Protein AF-A0A3B9SY72-F1 (afdb_monomer)

Structure (mmCIF, N/CA/C/O backbone):
data_AF-A0A3B9SY72-F1
#
_entry.id   AF-A0A3B9SY72-F1
#
loop_
_atom_site.group_PDB
_atom_site.id
_atom_site.type_symbol
_atom_site.label_atom_id
_atom_site.label_alt_id
_atom_site.label_comp_id
_atom_site.label_asym_id
_atom_site.label_entity_id
_atom_site.label_seq_id
_atom_site.pdbx_PDB_ins_code
_atom_site.Cartn_x
_atom_site.Cartn_y
_atom_site.Cartn_z
_atom_site.occupancy
_atom_site.B_iso_or_equiv
_atom_site.auth_seq_id
_atom_site.auth_comp_id
_atom_site.auth_asym_id
_atom_site.auth_atom_id
_atom_site.pdbx_PDB_model_num
ATOM 1 N N . MET A 1 1 ? -15.487 -6.574 6.620 1.00 85.62 1 MET A N 1
ATOM 2 C CA . MET A 1 1 ? -14.985 -6.106 5.314 1.00 85.62 1 MET A CA 1
ATOM 3 C C . MET A 1 1 ? -15.998 -6.435 4.239 1.00 85.62 1 MET A C 1
ATOM 5 O O . MET A 1 1 ? -16.621 -7.486 4.333 1.00 85.62 1 MET A O 1
ATOM 9 N N . THR A 1 2 ? -16.191 -5.564 3.250 1.00 89.56 2 THR A N 1
ATOM 10 C CA . THR A 1 2 ? -17.025 -5.900 2.085 1.00 89.56 2 THR A CA 1
ATOM 11 C C . THR A 1 2 ? -16.341 -6.923 1.173 1.00 89.56 2 THR A C 1
ATOM 13 O O . THR A 1 2 ? -15.119 -6.911 1.008 1.00 89.56 2 THR A O 1
ATOM 16 N N . ASP A 1 3 ? -17.128 -7.783 0.517 1.00 91.19 3 ASP A N 1
ATOM 17 C CA . ASP A 1 3 ? -16.617 -8.830 -0.388 1.00 91.19 3 ASP A CA 1
ATOM 18 C C . ASP A 1 3 ? -15.710 -8.269 -1.496 1.00 91.19 3 ASP A C 1
ATOM 20 O O . ASP A 1 3 ? -14.724 -8.891 -1.898 1.00 91.19 3 ASP A O 1
ATOM 24 N N . GLY A 1 4 ? -16.020 -7.059 -1.977 1.00 92.75 4 GLY A N 1
ATOM 25 C CA . GLY A 1 4 ? -15.219 -6.360 -2.980 1.00 92.75 4 GLY A CA 1
ATOM 26 C C . GLY A 1 4 ? -13.810 -6.027 -2.484 1.00 92.75 4 GLY A C 1
ATOM 27 O O . GLY A 1 4 ? -12.834 -6.313 -3.181 1.00 92.75 4 GLY A O 1
ATOM 28 N N . VAL A 1 5 ? -13.692 -5.480 -1.271 1.00 93.81 5 VAL A N 1
ATOM 29 C CA . VAL A 1 5 ? -12.398 -5.138 -0.660 1.00 93.81 5 VAL A CA 1
ATOM 30 C C . VAL A 1 5 ? -11.618 -6.400 -0.297 1.00 93.81 5 VAL A C 1
ATOM 32 O O . VAL A 1 5 ? -10.414 -6.454 -0.542 1.00 93.81 5 VAL A O 1
ATOM 35 N N . ALA A 1 6 ? -12.290 -7.453 0.178 1.00 94.50 6 ALA A N 1
ATOM 36 C CA . ALA A 1 6 ? -11.653 -8.738 0.474 1.00 94.50 6 ALA A CA 1
ATOM 37 C C . ALA A 1 6 ? -11.034 -9.374 -0.780 1.00 94.50 6 ALA A C 1
ATOM 39 O O . ALA A 1 6 ? -9.885 -9.828 -0.762 1.00 94.50 6 ALA A O 1
ATOM 40 N N . LYS A 1 7 ? -11.755 -9.339 -1.907 1.00 95.69 7 LYS A N 1
ATOM 41 C CA . LYS A 1 7 ? -11.244 -9.815 -3.197 1.00 95.69 7 LYS A CA 1
ATOM 42 C C . LYS A 1 7 ? -10.040 -9.000 -3.672 1.00 95.69 7 LYS A C 1
ATOM 44 O O . LYS A 1 7 ? -9.062 -9.582 -4.140 1.00 95.69 7 LYS A O 1
ATOM 49 N N . GLN A 1 8 ? -10.091 -7.674 -3.537 1.00 95.94 8 GLN A N 1
ATOM 50 C CA . GLN A 1 8 ? -8.961 -6.805 -3.873 1.00 95.94 8 GLN A CA 1
ATOM 51 C C . GLN A 1 8 ? -7.745 -7.092 -2.989 1.00 95.94 8 GLN A C 1
ATOM 53 O O . GLN A 1 8 ? -6.642 -7.221 -3.508 1.00 95.94 8 GLN A O 1
ATOM 58 N N . LEU A 1 9 ? -7.933 -7.269 -1.679 1.00 96.44 9 LEU A N 1
ATOM 59 C CA . LEU A 1 9 ? -6.850 -7.624 -0.765 1.00 96.44 9 LEU A CA 1
ATOM 60 C C . LEU A 1 9 ? -6.196 -8.957 -1.155 1.00 96.44 9 LEU A C 1
ATOM 62 O O . LEU A 1 9 ? -4.969 -9.038 -1.218 1.00 96.44 9 LEU A O 1
ATOM 66 N N . SER A 1 10 ? -6.997 -9.977 -1.482 1.00 95.69 10 SER A N 1
ATOM 67 C CA . SER A 1 10 ? -6.479 -11.255 -1.989 1.00 95.69 10 SER A CA 1
ATOM 68 C C . SER A 1 10 ? -5.651 -11.060 -3.259 1.00 95.69 10 SER A C 1
ATOM 70 O O . SER A 1 10 ? -4.541 -11.572 -3.353 1.00 95.69 10 SER A O 1
ATOM 72 N N . GLN A 1 11 ? -6.142 -10.257 -4.206 1.00 95.81 11 GLN A N 1
ATOM 73 C CA . GLN A 1 11 ? -5.414 -9.953 -5.437 1.00 95.81 11 GLN A CA 1
ATOM 74 C C . GLN A 1 11 ? -4.092 -9.216 -5.167 1.00 95.81 11 GLN A C 1
ATOM 76 O O . GLN A 1 11 ? -3.085 -9.496 -5.818 1.00 95.81 11 GLN A O 1
ATOM 81 N N . VAL A 1 12 ? -4.064 -8.279 -4.215 1.00 96.75 12 VAL A N 1
ATOM 82 C CA . VAL A 1 12 ? -2.829 -7.582 -3.831 1.00 96.75 12 VAL A CA 1
ATOM 83 C C . VAL A 1 12 ? -1.846 -8.557 -3.167 1.00 96.75 12 VAL A C 1
ATOM 85 O O . VAL A 1 12 ? -0.652 -8.487 -3.458 1.00 96.75 12 VAL A O 1
ATOM 88 N N . TYR A 1 13 ? -2.316 -9.509 -2.353 1.00 96.44 13 TYR A N 1
ATOM 89 C CA . TYR A 1 13 ? -1.458 -10.575 -1.824 1.00 96.44 13 TYR A CA 1
ATOM 90 C C . TYR A 1 13 ? -0.877 -11.466 -2.923 1.00 96.44 13 TYR A C 1
ATOM 92 O O . TYR A 1 13 ? 0.322 -11.739 -2.892 1.00 96.44 13 TYR A O 1
ATOM 100 N N . ASP A 1 14 ? -1.673 -11.853 -3.918 1.00 96.19 14 ASP A N 1
ATOM 101 C CA . ASP A 1 14 ? -1.178 -12.628 -5.060 1.00 96.19 14 ASP A CA 1
ATOM 102 C C . ASP A 1 14 ? -0.127 -11.839 -5.857 1.00 96.19 14 ASP A C 1
ATOM 104 O O . ASP A 1 14 ? 0.880 -12.389 -6.305 1.00 96.19 14 ASP A O 1
ATOM 108 N N . ASN A 1 15 ? -0.321 -10.525 -6.009 1.00 95.44 15 ASN A N 1
ATOM 109 C CA . ASN A 1 15 ? 0.663 -9.654 -6.649 1.00 95.44 15 ASN A CA 1
ATOM 110 C C . ASN A 1 15 ? 1.969 -9.568 -5.847 1.00 95.44 15 ASN A C 1
ATOM 112 O O . ASN A 1 15 ? 3.035 -9.486 -6.459 1.00 95.44 15 ASN A O 1
ATOM 116 N N . CYS A 1 16 ? 1.923 -9.617 -4.508 1.00 95.88 16 CYS A N 1
ATOM 117 C CA . CYS A 1 16 ? 3.137 -9.699 -3.689 1.00 95.88 16 CYS A CA 1
ATOM 118 C C . CYS A 1 16 ? 3.957 -10.939 -4.053 1.00 95.88 16 CYS A C 1
ATOM 120 O O . CYS A 1 16 ? 5.154 -10.802 -4.298 1.00 95.88 16 CYS A O 1
ATOM 122 N N . THR A 1 17 ? 3.315 -12.107 -4.150 1.00 95.25 17 THR A N 1
ATOM 123 C CA . THR A 1 17 ? 3.975 -13.368 -4.519 1.00 95.25 17 THR A CA 1
ATOM 124 C C . THR A 1 17 ? 4.559 -13.309 -5.930 1.00 95.25 17 THR A C 1
ATOM 126 O O . THR A 1 17 ? 5.731 -13.619 -6.116 1.00 95.25 17 THR A O 1
ATOM 129 N N . LYS A 1 18 ? 3.808 -12.794 -6.913 1.00 94.25 18 LYS A N 1
ATOM 130 C CA . LYS A 1 18 ? 4.321 -12.601 -8.286 1.00 94.25 18 LYS A CA 1
ATOM 131 C C . LYS A 1 18 ? 5.555 -11.695 -8.336 1.00 94.25 18 LYS A C 1
ATOM 133 O O . LYS A 1 18 ? 6.470 -11.930 -9.120 1.00 94.25 18 LYS A O 1
ATOM 138 N N . CYS A 1 19 ? 5.591 -10.652 -7.507 1.00 94.25 19 CYS A N 1
ATOM 139 C CA . CYS A 1 19 ? 6.759 -9.778 -7.406 1.00 94.25 19 CYS A CA 1
ATOM 140 C C . CYS A 1 19 ? 7.964 -10.510 -6.799 1.00 94.25 19 CYS A C 1
ATOM 142 O O . CYS A 1 19 ? 9.085 -10.340 -7.271 1.00 94.25 19 CYS A O 1
ATOM 144 N N . GLU A 1 20 ? 7.751 -11.343 -5.781 1.00 93.88 20 GLU A N 1
ATOM 145 C CA . GLU A 1 20 ? 8.816 -12.141 -5.160 1.00 93.88 20 GLU A CA 1
ATOM 146 C C . GLU A 1 20 ? 9.415 -13.161 -6.128 1.00 93.88 20 GLU A C 1
ATOM 148 O O . GLU A 1 20 ? 10.636 -13.282 -6.197 1.00 93.88 20 GLU A O 1
ATOM 153 N N . GLU A 1 21 ? 8.584 -13.823 -6.939 1.00 93.38 21 GLU A N 1
ATOM 154 C CA . GLU A 1 21 ? 9.022 -14.738 -8.007 1.00 93.38 21 GLU A CA 1
ATOM 155 C C . GLU A 1 21 ? 9.943 -14.051 -9.031 1.00 93.38 21 GLU A C 1
ATOM 157 O O . GLU A 1 21 ? 10.803 -14.688 -9.638 1.00 93.38 21 GLU A O 1
ATOM 162 N N . ARG A 1 22 ? 9.792 -12.732 -9.197 1.00 92.56 22 ARG A N 1
ATOM 163 C CA . ARG A 1 22 ? 10.617 -11.868 -10.058 1.00 92.56 22 ARG A CA 1
ATOM 164 C C . ARG A 1 22 ? 11.771 -11.191 -9.317 1.00 92.56 22 ARG A C 1
ATOM 166 O O . ARG A 1 22 ? 12.434 -10.322 -9.874 1.00 92.56 22 ARG A O 1
ATOM 173 N N . ASN A 1 23 ? 12.029 -11.585 -8.070 1.00 91.69 23 ASN A N 1
ATOM 174 C CA . ASN A 1 23 ? 13.050 -11.003 -7.200 1.00 91.69 23 ASN A CA 1
ATOM 175 C C . ASN A 1 23 ? 12.843 -9.497 -6.917 1.00 91.69 23 ASN A C 1
ATOM 177 O O . ASN A 1 23 ? 13.782 -8.748 -6.631 1.00 91.69 23 ASN A O 1
ATOM 181 N N . TYR A 1 24 ? 11.592 -9.033 -6.965 1.00 92.69 24 TYR A N 1
ATOM 182 C CA . TYR A 1 24 ? 11.196 -7.690 -6.558 1.00 92.69 24 TYR A CA 1
ATOM 183 C C . TYR A 1 24 ? 10.825 -7.665 -5.086 1.00 92.69 24 TYR A C 1
ATOM 185 O O . TYR A 1 24 ? 9.658 -7.695 -4.712 1.00 92.69 24 TYR A O 1
ATOM 193 N N . LEU A 1 25 ? 11.857 -7.602 -4.249 1.00 90.62 25 LEU A N 1
ATOM 194 C CA . LEU A 1 25 ? 11.735 -7.654 -2.796 1.00 90.62 25 LEU A CA 1
ATOM 195 C C . LEU A 1 25 ? 11.718 -6.256 -2.169 1.00 90.62 25 LEU A C 1
ATOM 197 O O . LEU A 1 25 ? 12.454 -5.354 -2.585 1.00 90.62 25 LEU A O 1
ATOM 201 N N . ILE A 1 26 ? 10.916 -6.096 -1.119 1.00 87.50 26 ILE A N 1
ATOM 202 C CA . ILE A 1 26 ? 11.002 -4.968 -0.189 1.00 87.50 26 ILE A CA 1
ATOM 203 C C . ILE A 1 26 ? 12.116 -5.297 0.803 1.00 87.50 26 ILE A C 1
ATOM 205 O O . ILE A 1 26 ? 12.079 -6.338 1.445 1.00 87.50 26 ILE A O 1
ATOM 209 N N . GLY A 1 27 ? 13.136 -4.437 0.870 1.00 63.50 27 GLY A N 1
ATOM 210 C CA . GLY A 1 27 ? 14.480 -4.712 1.402 1.00 63.50 27 GLY A CA 1
ATOM 211 C C . GLY A 1 27 ? 14.623 -5.019 2.900 1.00 63.50 27 GLY A C 1
ATOM 212 O O . GLY A 1 27 ? 15.476 -4.430 3.557 1.00 63.50 27 GLY A O 1
ATOM 213 N N . VAL A 1 28 ? 13.854 -5.960 3.442 1.00 64.94 28 VAL A N 1
ATOM 214 C CA . VAL A 1 28 ? 14.038 -6.519 4.783 1.00 64.94 28 VAL A CA 1
ATOM 215 C C . VAL A 1 28 ? 14.387 -7.997 4.637 1.00 64.94 28 VAL A C 1
ATOM 217 O O . VAL A 1 28 ? 13.562 -8.802 4.209 1.00 64.94 28 VAL A O 1
ATOM 220 N N . GLN A 1 29 ? 15.628 -8.361 4.978 1.00 60.72 29 GLN A N 1
ATOM 221 C CA . GLN A 1 29 ? 16.091 -9.749 4.914 1.00 60.72 29 GLN A CA 1
ATOM 222 C C . GLN A 1 29 ? 15.152 -10.674 5.705 1.00 60.72 29 GLN A C 1
ATOM 224 O O . GLN A 1 29 ? 14.865 -10.434 6.877 1.00 60.72 29 GLN A O 1
ATOM 229 N N . GLY A 1 30 ? 14.677 -11.736 5.050 1.00 67.50 30 GLY A N 1
ATOM 230 C CA . GLY A 1 30 ? 13.866 -12.784 5.675 1.00 67.50 30 GLY A CA 1
ATOM 231 C C . GLY A 1 30 ? 12.382 -12.456 5.882 1.00 67.50 30 GLY A C 1
ATOM 232 O O . GLY A 1 30 ? 11.699 -13.230 6.552 1.00 67.50 30 GLY A O 1
ATOM 233 N N . LYS A 1 31 ? 11.862 -11.347 5.337 1.00 82.81 31 LYS A N 1
ATOM 234 C CA . LYS A 1 31 ? 10.421 -11.041 5.339 1.00 82.81 31 LYS A CA 1
ATOM 235 C C . LYS A 1 31 ? 9.869 -11.000 3.922 1.00 82.81 31 LYS A C 1
ATOM 237 O O . LYS A 1 31 ? 10.508 -10.459 3.025 1.00 82.81 31 LYS A O 1
ATOM 242 N N . SER A 1 32 ? 8.677 -11.565 3.746 1.00 91.94 32 SER A N 1
ATOM 243 C CA . SER A 1 32 ? 7.965 -11.520 2.470 1.00 91.94 32 SER A CA 1
ATOM 244 C C . SER A 1 32 ? 7.396 -10.115 2.216 1.00 91.94 32 SER A C 1
ATOM 246 O O . SER A 1 32 ? 7.060 -9.378 3.150 1.00 91.94 32 SER A O 1
ATOM 248 N N . ASN A 1 33 ? 7.215 -9.748 0.951 1.00 94.88 33 ASN A N 1
ATOM 249 C CA . ASN A 1 33 ? 6.418 -8.604 0.515 1.00 94.88 33 ASN A CA 1
ATOM 250 C C . ASN A 1 33 ? 5.014 -8.651 1.127 1.00 94.88 33 ASN A C 1
ATOM 252 O O . ASN A 1 33 ? 4.449 -7.618 1.484 1.00 94.88 33 ASN A O 1
ATOM 256 N N . ARG A 1 34 ? 4.452 -9.855 1.293 1.00 94.50 34 ARG A N 1
ATOM 257 C CA . ARG A 1 34 ? 3.164 -10.062 1.961 1.00 94.50 34 ARG A CA 1
ATOM 258 C C . ARG A 1 34 ? 3.202 -9.661 3.437 1.00 94.50 34 ARG A C 1
ATOM 260 O O . ARG A 1 34 ? 2.265 -9.014 3.904 1.00 94.50 34 ARG A O 1
ATOM 267 N N . ASP A 1 35 ? 4.268 -9.989 4.162 1.00 93.12 35 ASP A N 1
ATOM 268 C CA . ASP A 1 35 ? 4.441 -9.566 5.558 1.00 93.12 35 ASP A CA 1
ATOM 269 C C . ASP A 1 35 ? 4.591 -8.048 5.665 1.00 93.12 35 ASP A C 1
ATOM 271 O O . ASP A 1 35 ? 3.974 -7.423 6.531 1.00 93.12 35 ASP A O 1
ATOM 275 N N . TYR A 1 36 ? 5.361 -7.440 4.757 1.00 94.19 36 TYR A N 1
ATOM 276 C CA . TYR A 1 36 ? 5.503 -5.986 4.711 1.00 94.19 36 TYR A CA 1
ATOM 277 C C . TYR A 1 36 ? 4.169 -5.294 4.399 1.00 94.19 36 TYR A C 1
ATOM 279 O O . TYR A 1 36 ? 3.833 -4.284 5.025 1.00 94.19 36 TYR A O 1
ATOM 287 N N . LEU A 1 37 ? 3.368 -5.861 3.491 1.00 95.62 37 LEU A N 1
ATOM 288 C CA . LEU A 1 37 ? 2.022 -5.379 3.194 1.00 95.62 37 LEU A CA 1
ATOM 289 C C . LEU A 1 37 ? 1.122 -5.452 4.427 1.00 95.62 37 LEU A C 1
ATOM 291 O O . LEU A 1 37 ? 0.494 -4.454 4.767 1.00 95.62 37 LEU A O 1
ATOM 295 N N . ARG A 1 38 ? 1.084 -6.593 5.133 1.00 94.62 38 ARG A N 1
ATOM 296 C CA . ARG A 1 38 ? 0.292 -6.742 6.370 1.00 94.62 38 ARG A CA 1
ATOM 297 C C . ARG A 1 38 ? 0.676 -5.692 7.408 1.00 94.62 38 ARG A C 1
ATOM 299 O O . ARG A 1 38 ? -0.199 -5.039 7.967 1.00 94.62 38 ARG A O 1
ATOM 306 N N . PHE A 1 39 ? 1.973 -5.476 7.607 1.00 92.88 39 PHE A N 1
ATOM 307 C CA . PHE A 1 39 ? 2.483 -4.444 8.509 1.00 92.88 39 PHE A CA 1
ATOM 308 C C . PHE A 1 39 ? 2.086 -3.025 8.072 1.00 92.88 39 PHE A C 1
ATOM 310 O O . PHE A 1 39 ? 1.691 -2.198 8.894 1.00 92.88 39 PHE A O 1
ATOM 317 N N . THR A 1 40 ? 2.156 -2.736 6.775 1.00 94.94 40 THR A N 1
ATOM 318 C CA . THR A 1 40 ? 1.801 -1.422 6.221 1.00 94.94 40 THR A CA 1
ATOM 319 C C . THR A 1 40 ? 0.301 -1.151 6.319 1.00 94.94 40 THR A C 1
ATOM 321 O O . THR A 1 40 ? -0.102 -0.042 6.668 1.00 94.94 40 THR A O 1
ATOM 324 N N . LEU A 1 41 ? -0.530 -2.169 6.091 1.00 96.88 41 LEU A N 1
ATOM 325 C CA . LEU A 1 41 ? -1.978 -2.079 6.268 1.00 96.88 41 LEU A CA 1
ATOM 326 C C . LEU A 1 41 ? -2.381 -1.976 7.740 1.00 96.88 41 LEU A C 1
ATOM 328 O O . LEU A 1 41 ? -3.315 -1.249 8.059 1.00 96.88 41 LEU A O 1
ATOM 332 N N . LEU A 1 42 ? -1.646 -2.616 8.652 1.00 95.12 42 LEU A N 1
ATOM 333 C CA . LEU A 1 42 ? -1.840 -2.417 10.088 1.00 95.12 42 LEU A CA 1
ATOM 334 C C . LEU A 1 42 ? -1.615 -0.946 10.465 1.00 95.12 42 LEU A C 1
ATOM 336 O O . LEU A 1 42 ? -2.460 -0.346 11.123 1.00 95.12 42 LEU A O 1
ATOM 340 N N . LYS A 1 43 ? -0.529 -0.325 9.979 1.00 94.56 43 LYS A N 1
ATOM 341 C CA . LYS A 1 43 ? -0.307 1.119 10.181 1.00 94.56 43 LYS A CA 1
ATOM 342 C C . LYS A 1 43 ? -1.423 1.970 9.593 1.00 94.56 43 LYS A C 1
ATOM 344 O O . LYS A 1 43 ? -1.794 2.972 10.190 1.00 94.56 43 LYS A O 1
ATOM 349 N N . PHE A 1 44 ? -1.914 1.594 8.418 1.00 95.62 44 PHE A N 1
ATOM 350 C CA . PHE A 1 44 ? -2.980 2.304 7.727 1.00 95.62 44 PHE A CA 1
ATOM 351 C C . PHE A 1 44 ? -4.275 2.316 8.529 1.00 95.62 44 PHE A C 1
ATOM 353 O O . PHE A 1 44 ? -4.776 3.394 8.821 1.00 95.62 44 PHE A O 1
ATOM 360 N N . TYR A 1 45 ? -4.775 1.152 8.944 1.00 94.00 45 TYR A N 1
ATOM 361 C CA . TYR A 1 45 ? -6.020 1.078 9.708 1.00 94.00 45 TYR A CA 1
ATOM 362 C C . TYR A 1 45 ? -5.904 1.773 11.067 1.00 94.00 45 TYR A C 1
ATOM 364 O O . TYR A 1 45 ? -6.792 2.533 11.432 1.00 94.00 45 TYR A O 1
ATOM 372 N N . VAL A 1 46 ? -4.773 1.613 11.762 1.00 92.31 46 VAL A N 1
ATOM 373 C CA . VAL A 1 46 ? -4.517 2.310 13.037 1.00 92.31 46 VAL A CA 1
ATOM 374 C C . VAL A 1 46 ? -4.411 3.828 12.850 1.00 92.31 46 VAL A C 1
ATOM 376 O O . VAL A 1 46 ? -4.828 4.598 13.712 1.00 92.31 46 VAL A O 1
ATOM 379 N N . TYR A 1 47 ? -3.871 4.291 11.719 1.00 91.75 47 TYR A N 1
ATOM 380 C CA . TYR A 1 47 ? -3.886 5.714 11.383 1.00 91.75 47 TYR A CA 1
ATOM 381 C C . TYR A 1 47 ? -5.312 6.212 11.134 1.00 91.75 47 TYR A C 1
ATOM 383 O O . TYR A 1 47 ? -5.672 7.281 11.615 1.00 91.75 47 TYR A O 1
ATOM 391 N N . LEU A 1 48 ? -6.137 5.452 10.410 1.00 90.94 48 LEU A N 1
ATOM 392 C CA . LEU A 1 48 ? -7.515 5.851 10.122 1.00 90.94 48 LEU A CA 1
ATOM 393 C C . LEU A 1 48 ? -8.397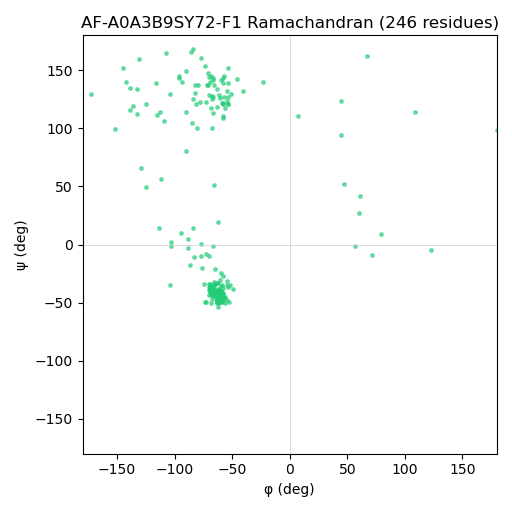 5.875 11.378 1.00 90.94 48 LEU A C 1
ATOM 395 O O . LEU A 1 48 ? -9.209 6.785 11.504 1.00 90.94 48 LEU A O 1
ATOM 399 N N . SER A 1 49 ? -8.189 4.962 12.332 1.00 87.94 49 SER A N 1
ATOM 400 C CA . SER A 1 49 ? -8.932 4.950 13.604 1.00 87.94 49 SER A CA 1
ATOM 401 C C . SER A 1 49 ? -8.563 6.115 14.536 1.00 87.94 49 SER A C 1
ATOM 403 O O . SER A 1 49 ? -9.202 6.337 15.563 1.00 87.94 49 SER A O 1
ATOM 405 N N . SER A 1 50 ? -7.509 6.878 14.219 1.00 76.62 50 SER A N 1
ATOM 406 C CA . SER A 1 50 ? -7.018 7.951 15.090 1.00 76.62 50 SER A CA 1
ATOM 407 C C . SER A 1 50 ? -7.910 9.202 15.132 1.00 76.62 50 SER A C 1
ATOM 409 O O . SER A 1 50 ? -7.687 10.037 16.010 1.00 76.62 50 SER A O 1
ATOM 411 N N . SER A 1 51 ? -8.949 9.320 14.284 1.00 64.31 51 SER A N 1
ATOM 412 C CA . SER A 1 51 ? -9.907 10.448 14.332 1.00 64.31 51 SER A CA 1
ATOM 413 C C . SER A 1 51 ? -10.537 10.640 15.707 1.00 64.31 51 SER A C 1
ATOM 415 O O . SER A 1 51 ? -10.758 11.767 16.142 1.00 64.31 51 SER A O 1
ATOM 417 N N . ASN A 1 52 ? -10.812 9.535 16.402 1.00 60.88 52 ASN A N 1
ATOM 418 C CA . ASN A 1 52 ? -11.565 9.541 17.654 1.00 60.88 52 ASN A CA 1
ATOM 419 C C . ASN A 1 52 ? -10.661 9.374 18.886 1.00 60.88 52 ASN A C 1
ATOM 421 O O . ASN A 1 52 ? -11.153 9.293 20.010 1.00 60.88 52 ASN A O 1
ATOM 425 N N . GLY A 1 53 ? -9.338 9.297 18.692 1.00 62.34 53 GLY A N 1
ATOM 426 C CA . GLY A 1 53 ? -8.354 9.083 19.756 1.00 62.34 53 GLY A CA 1
ATOM 427 C C . GLY A 1 53 ? -8.337 7.675 20.368 1.00 62.34 53 GLY A C 1
ATOM 428 O O . GLY A 1 53 ? -7.398 7.377 21.096 1.00 62.34 53 GLY A O 1
ATOM 429 N N . ASN A 1 54 ? -9.312 6.815 20.048 1.00 73.62 54 ASN A N 1
ATOM 430 C CA . ASN A 1 54 ? -9.421 5.420 20.482 1.00 73.62 54 ASN A CA 1
ATOM 431 C C . ASN A 1 54 ? -9.961 4.558 19.336 1.00 73.62 54 ASN A C 1
ATOM 433 O O . ASN A 1 54 ? -10.893 4.979 18.654 1.00 73.62 54 ASN A O 1
ATOM 437 N N . ILE A 1 55 ? -9.419 3.347 19.178 1.00 84.44 55 ILE A N 1
ATOM 438 C CA . ILE A 1 55 ? -9.927 2.358 18.221 1.00 84.44 55 ILE A CA 1
ATOM 439 C C . ILE A 1 55 ? -11.124 1.593 18.817 1.00 84.44 55 ILE A C 1
ATOM 441 O O . ILE A 1 55 ? -11.061 1.112 19.952 1.00 84.44 55 ILE A O 1
ATOM 445 N N . SER A 1 56 ? -12.228 1.494 18.076 1.00 87.94 56 SER A N 1
ATOM 446 C CA . SER A 1 56 ? -13.446 0.801 18.510 1.00 87.94 56 SER A CA 1
ATOM 447 C C . SER A 1 56 ? -13.308 -0.724 18.405 1.00 87.94 56 SER A C 1
ATOM 449 O O . SER A 1 56 ? -12.457 -1.251 17.685 1.00 87.94 56 SER A O 1
ATOM 451 N N . MET A 1 57 ? -14.148 -1.487 19.117 1.00 88.88 57 MET A N 1
ATOM 452 C CA . MET A 1 57 ? -14.100 -2.958 19.028 1.00 88.88 57 MET A CA 1
ATOM 453 C C . MET A 1 57 ? -14.429 -3.460 17.618 1.00 88.88 57 MET A C 1
ATOM 455 O O . MET A 1 57 ? -13.886 -4.476 17.185 1.00 88.88 57 MET A O 1
ATOM 459 N N . GLN A 1 58 ? -15.302 -2.754 16.901 1.00 90.31 58 GLN A N 1
ATOM 460 C CA . GLN A 1 58 ? -15.685 -3.058 15.529 1.00 90.31 58 GLN A CA 1
ATOM 461 C C . GLN A 1 58 ? -14.509 -2.837 14.570 1.00 90.31 58 GLN A C 1
ATOM 463 O O . GLN A 1 58 ? -14.244 -3.688 13.721 1.00 90.31 58 GLN A O 1
ATOM 468 N N . GLU A 1 59 ? -13.759 -1.747 14.747 1.00 91.25 59 GLU A N 1
ATOM 469 C CA . GLU A 1 59 ? -12.529 -1.472 13.999 1.00 91.25 59 GLU A CA 1
ATOM 470 C C . GLU A 1 59 ? -11.447 -2.529 14.272 1.00 91.25 59 GLU A C 1
ATOM 472 O O . GLU A 1 59 ? -10.822 -3.030 13.334 1.00 91.25 59 GLU A O 1
ATOM 477 N N . ILE A 1 60 ? -11.266 -2.936 15.536 1.00 92.25 60 ILE A N 1
ATOM 478 C CA . ILE A 1 60 ? -10.349 -4.027 15.910 1.00 92.25 60 ILE A CA 1
ATOM 479 C C . ILE A 1 60 ? -10.768 -5.338 15.234 1.00 92.25 60 ILE A C 1
ATOM 481 O O . ILE A 1 60 ? -9.924 -6.043 14.678 1.00 92.25 60 ILE A O 1
ATOM 485 N N . ALA A 1 61 ? -12.060 -5.677 15.273 1.00 92.25 61 ALA A N 1
ATOM 486 C CA . ALA A 1 61 ? -12.585 -6.893 14.659 1.00 92.25 61 ALA A CA 1
ATOM 487 C C . ALA A 1 61 ? -12.360 -6.895 13.143 1.00 92.25 61 ALA A C 1
ATOM 489 O O . ALA A 1 61 ? -11.866 -7.883 12.602 1.00 92.25 61 ALA A O 1
ATOM 490 N N . TYR A 1 62 ? -12.639 -5.772 12.474 1.00 93.00 62 TYR A N 1
ATOM 491 C CA . TYR A 1 62 ? -12.367 -5.612 11.050 1.00 93.00 62 TYR A CA 1
ATOM 492 C C . TYR A 1 62 ? -10.882 -5.779 10.735 1.00 93.00 62 TYR A C 1
ATOM 494 O O . TYR A 1 62 ? -10.530 -6.485 9.798 1.00 93.00 62 TYR A O 1
ATOM 502 N N . LEU A 1 63 ? -10.000 -5.133 11.497 1.00 93.25 63 LEU A N 1
ATOM 503 C CA . LEU A 1 63 ? -8.558 -5.176 11.271 1.00 93.25 63 LEU A CA 1
ATOM 504 C C . LEU A 1 63 ? -8.003 -6.594 11.444 1.00 93.25 63 LEU A C 1
ATOM 506 O O . LEU A 1 63 ? -7.196 -7.050 10.632 1.00 93.25 63 LEU A O 1
ATOM 510 N N . ASN A 1 64 ? -8.452 -7.293 12.484 1.00 93.69 64 ASN A N 1
ATOM 511 C CA . ASN A 1 64 ? -8.070 -8.673 12.759 1.00 93.69 64 ASN A CA 1
ATOM 512 C C . ASN A 1 64 ? -8.524 -9.620 11.643 1.00 93.69 64 ASN A C 1
ATOM 514 O O . ASN A 1 64 ? -7.714 -10.419 11.172 1.00 93.69 64 ASN A O 1
ATOM 518 N N . ASP A 1 65 ? -9.767 -9.478 11.179 1.00 92.50 65 ASP A N 1
ATOM 519 C CA . ASP A 1 65 ? -10.315 -10.224 10.042 1.00 92.50 65 ASP A CA 1
ATOM 520 C C . ASP A 1 65 ? -9.534 -9.930 8.750 1.00 92.50 65 ASP A C 1
ATOM 522 O O . ASP A 1 65 ? -9.010 -10.834 8.101 1.00 92.50 65 ASP A O 1
ATOM 526 N N . ALA A 1 66 ? -9.335 -8.645 8.446 1.00 92.19 66 ALA A N 1
ATOM 527 C CA . ALA A 1 66 ? -8.620 -8.172 7.268 1.00 92.19 66 ALA A CA 1
ATOM 528 C C . ALA A 1 66 ? -7.192 -8.711 7.175 1.00 92.19 66 ALA A C 1
ATOM 530 O O . ALA A 1 66 ? -6.727 -9.110 6.109 1.00 92.19 66 ALA A O 1
ATOM 531 N N . LEU A 1 67 ? -6.460 -8.662 8.286 1.00 93.56 67 LEU A N 1
ATOM 532 C CA . LEU A 1 67 ? -5.023 -8.915 8.302 1.00 93.56 67 LEU A CA 1
ATOM 533 C C . LEU A 1 67 ? -4.664 -10.300 8.837 1.00 93.56 67 LEU A C 1
ATOM 535 O O . LEU A 1 67 ? -3.475 -10.632 8.876 1.00 93.56 67 LEU A O 1
ATOM 539 N N . GLY A 1 68 ? -5.649 -11.101 9.251 1.00 90.81 68 GLY A N 1
ATOM 540 C CA . GLY A 1 68 ? -5.441 -12.398 9.894 1.00 90.81 68 GLY A CA 1
ATOM 541 C C . GLY A 1 68 ? -4.658 -12.277 11.203 1.00 90.81 68 GLY A C 1
ATOM 542 O O . GLY A 1 68 ? -3.717 -13.041 11.432 1.00 90.81 68 GLY A O 1
ATOM 543 N N . TYR A 1 69 ? -4.971 -11.261 12.006 1.00 90.62 69 TYR A N 1
ATOM 544 C CA . TYR A 1 69 ? -4.396 -11.048 13.333 1.00 90.62 69 TYR A CA 1
ATOM 545 C C . TYR A 1 69 ? -5.416 -11.364 14.431 1.00 90.62 69 TYR A C 1
ATOM 547 O O . TYR A 1 69 ? -6.613 -11.463 14.190 1.00 90.62 69 TYR A O 1
ATOM 555 N N . THR A 1 70 ? -4.927 -11.510 15.659 1.00 92.56 70 THR A N 1
ATOM 556 C CA . THR A 1 70 ? -5.745 -11.615 16.873 1.00 92.56 70 THR A CA 1
ATOM 557 C C . THR A 1 70 ? -5.221 -10.610 17.895 1.00 92.56 70 THR A C 1
ATOM 559 O O . THR A 1 70 ? -4.617 -10.989 18.900 1.00 92.56 70 THR A O 1
ATOM 562 N N . MET A 1 71 ? -5.349 -9.320 17.578 1.00 90.94 71 MET A N 1
ATOM 563 C CA . MET A 1 71 ? -4.869 -8.223 18.418 1.00 90.94 71 MET A CA 1
ATOM 564 C C . MET A 1 71 ? -5.960 -7.697 19.353 1.00 90.94 71 MET A C 1
ATOM 566 O O . MET A 1 71 ? -7.109 -7.534 18.943 1.00 90.94 71 MET A O 1
ATOM 570 N N . SER A 1 72 ? -5.581 -7.393 20.594 1.00 92.06 72 SER A N 1
ATOM 571 C CA . SER A 1 72 ? -6.378 -6.602 21.535 1.00 92.06 72 SER A CA 1
ATOM 572 C C . SER A 1 72 ? -6.147 -5.096 21.352 1.00 92.06 72 SER A C 1
ATOM 574 O O . SER A 1 72 ? -5.157 -4.686 20.738 1.00 92.06 72 SER A O 1
ATOM 576 N N . ALA A 1 73 ? -7.018 -4.271 21.944 1.00 89.88 73 ALA A N 1
ATOM 577 C CA . ALA A 1 73 ? -6.854 -2.813 21.981 1.00 89.88 73 ALA A CA 1
ATOM 578 C C . ALA A 1 73 ? -5.467 -2.412 22.521 1.00 89.88 73 ALA A C 1
ATOM 580 O O . ALA A 1 73 ? -4.711 -1.737 21.830 1.00 89.88 73 ALA A O 1
ATOM 581 N N . ASP A 1 74 ? -5.053 -2.969 23.666 1.00 89.88 74 ASP A N 1
ATOM 582 C CA . ASP A 1 74 ? -3.735 -2.691 24.253 1.00 89.88 74 ASP A CA 1
ATOM 583 C C . ASP A 1 74 ? -2.561 -3.039 23.321 1.00 89.88 74 ASP A C 1
ATOM 585 O O . ASP A 1 74 ? -1.504 -2.407 23.359 1.00 89.88 74 ASP A O 1
ATOM 589 N N . GLN A 1 75 ? -2.692 -4.098 22.513 1.00 91.94 75 GLN A N 1
ATOM 590 C CA . GLN A 1 75 ? -1.658 -4.472 21.546 1.00 91.94 75 GLN A CA 1
ATOM 591 C C . GLN A 1 75 ? -1.586 -3.467 20.396 1.00 91.94 75 GLN A C 1
ATOM 593 O O . GLN A 1 75 ? -0.485 -3.168 19.931 1.00 91.94 75 GLN A O 1
ATOM 598 N N . ILE A 1 76 ? -2.730 -2.936 19.967 1.00 90.75 76 ILE A N 1
ATOM 599 C CA . ILE A 1 76 ? -2.817 -1.893 18.943 1.00 90.75 76 ILE A CA 1
ATOM 600 C C . ILE A 1 76 ? -2.257 -0.569 19.471 1.00 90.75 76 ILE A C 1
ATOM 602 O O . ILE A 1 76 ? -1.461 0.064 18.777 1.00 90.75 76 ILE A O 1
ATOM 606 N N . ASP A 1 77 ? -2.542 -0.203 20.718 1.00 87.50 77 ASP A N 1
ATOM 607 C CA . ASP A 1 77 ? -1.987 1.005 21.338 1.00 87.50 77 ASP A CA 1
ATOM 608 C C . ASP A 1 77 ? -0.462 0.923 21.465 1.00 87.50 77 ASP A C 1
ATOM 610 O O . ASP A 1 77 ? 0.267 1.833 21.056 1.00 87.50 77 ASP A O 1
ATOM 614 N N . ARG A 1 78 ? 0.058 -0.218 21.939 1.00 89.62 78 ARG A N 1
ATOM 615 C CA . ARG A 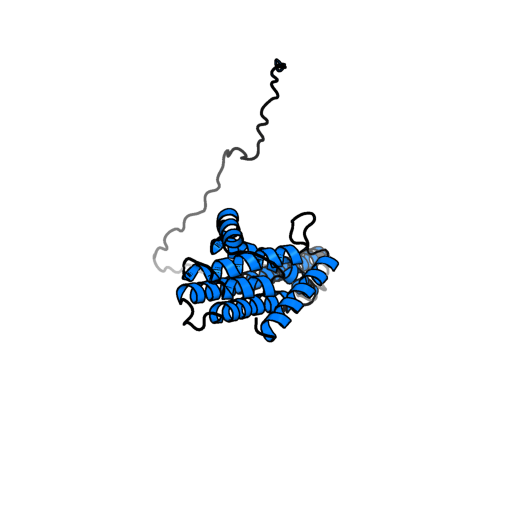1 78 ? 1.508 -0.477 21.966 1.00 89.62 78 ARG A CA 1
ATOM 616 C C . ARG A 1 78 ? 2.123 -0.429 20.570 1.00 89.62 78 ARG A C 1
ATOM 618 O O . ARG A 1 78 ? 3.228 0.096 20.399 1.00 89.62 78 ARG A O 1
ATOM 625 N N . PHE A 1 79 ? 1.430 -0.960 19.565 1.00 90.88 79 PHE A N 1
ATOM 626 C CA . PHE A 1 79 ? 1.868 -0.881 18.176 1.00 90.88 79 PHE A CA 1
ATOM 627 C C . PHE A 1 79 ? 1.924 0.568 17.678 1.00 90.88 79 PHE A C 1
ATOM 629 O O . PHE A 1 79 ? 2.923 0.955 17.072 1.00 90.88 79 PHE A O 1
ATOM 636 N N . ASN A 1 80 ? 0.908 1.381 17.968 1.00 87.31 80 ASN A N 1
ATOM 637 C CA . ASN A 1 80 ? 0.848 2.785 17.569 1.00 87.31 80 ASN A CA 1
ATOM 638 C C . ASN A 1 80 ? 2.021 3.590 18.157 1.00 87.31 80 ASN A C 1
ATOM 640 O O . ASN A 1 80 ? 2.755 4.264 17.427 1.00 87.31 80 ASN A O 1
ATOM 644 N N . VAL A 1 81 ? 2.267 3.433 19.464 1.00 85.56 81 VAL A N 1
ATOM 645 C CA . VAL A 1 81 ? 3.370 4.103 20.176 1.00 85.56 81 VAL A CA 1
ATOM 646 C C . VAL A 1 81 ? 4.733 3.670 19.631 1.00 85.56 81 VAL A C 1
ATOM 648 O O . VAL A 1 81 ? 5.585 4.512 19.339 1.00 85.56 81 VAL A O 1
ATOM 651 N N . SER A 1 82 ? 4.950 2.364 19.461 1.00 87.50 82 SER A N 1
ATOM 652 C CA . SER A 1 82 ? 6.231 1.831 18.975 1.00 87.50 82 SER A CA 1
ATOM 653 C C . SER A 1 82 ? 6.503 2.170 17.507 1.00 87.50 82 SER A C 1
ATOM 655 O O . SER A 1 82 ? 7.645 2.453 17.142 1.00 87.50 82 SER A O 1
ATOM 657 N N . SER A 1 83 ? 5.463 2.199 16.671 1.00 85.25 83 SER A N 1
ATOM 658 C CA . SER A 1 83 ? 5.577 2.445 15.230 1.00 85.25 83 SER A CA 1
ATOM 659 C C . SER A 1 83 ? 5.649 3.925 14.857 1.00 85.25 83 SER A C 1
ATOM 661 O O . SER A 1 83 ? 5.946 4.223 13.699 1.00 85.25 83 SER A O 1
ATOM 663 N N . LYS A 1 84 ? 5.390 4.839 15.808 1.00 86.75 84 LYS A N 1
ATOM 664 C CA . LYS A 1 84 ? 5.396 6.303 15.615 1.00 86.75 84 LYS A CA 1
ATOM 665 C C . LYS A 1 84 ? 4.612 6.714 14.367 1.00 86.75 84 LYS A C 1
ATOM 667 O O . LYS A 1 84 ? 5.136 7.391 13.477 1.00 86.75 84 LYS A O 1
ATOM 672 N N . ILE A 1 85 ? 3.371 6.242 14.278 1.00 89.25 85 ILE A N 1
ATOM 673 C CA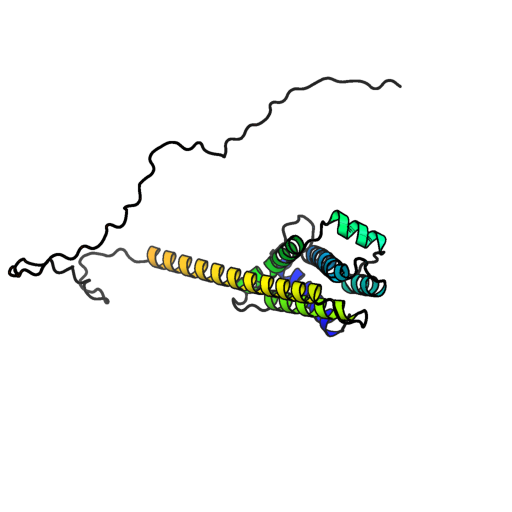 . ILE A 1 85 ? 2.562 6.385 13.070 1.00 89.25 85 ILE A CA 1
ATOM 674 C C . ILE A 1 85 ? 2.204 7.860 12.874 1.00 89.25 85 ILE A C 1
ATOM 676 O O . ILE A 1 85 ? 1.535 8.493 13.681 1.00 89.25 85 ILE A O 1
ATOM 680 N N . THR A 1 86 ? 2.675 8.410 11.764 1.00 89.50 86 THR A N 1
ATOM 681 C CA . THR A 1 86 ? 2.369 9.757 11.273 1.00 89.50 86 THR A CA 1
ATOM 682 C C . THR A 1 86 ? 1.970 9.684 9.807 1.00 89.50 86 THR A C 1
ATOM 684 O O . THR A 1 86 ? 2.392 8.762 9.098 1.00 89.50 86 THR A O 1
ATOM 687 N N . LYS A 1 87 ? 1.267 10.709 9.309 1.00 90.25 87 LYS A N 1
ATOM 688 C CA . LYS A 1 87 ? 0.916 10.833 7.884 1.00 90.25 87 LYS A CA 1
ATOM 689 C C . LYS A 1 87 ? 2.111 10.631 6.943 1.00 90.25 87 LYS A C 1
ATOM 691 O O . LYS A 1 87 ? 1.986 9.993 5.903 1.00 90.25 87 LYS A O 1
ATOM 696 N N . TYR A 1 88 ? 3.288 11.132 7.329 1.00 91.62 88 TYR A N 1
ATOM 697 C CA . TYR A 1 88 ? 4.511 11.012 6.537 1.00 91.62 88 TYR A CA 1
ATOM 698 C C . TYR A 1 88 ? 5.054 9.583 6.564 1.00 91.62 88 TYR A C 1
ATOM 700 O O . TYR A 1 88 ? 5.258 8.995 5.509 1.00 91.62 88 TYR A O 1
ATOM 708 N N . SER A 1 89 ? 5.184 8.988 7.753 1.00 91.38 89 SER A N 1
ATOM 709 C CA . SER A 1 89 ? 5.672 7.608 7.891 1.00 91.38 89 SER A CA 1
ATOM 710 C C . SER A 1 89 ? 4.758 6.572 7.221 1.00 91.38 89 SER A C 1
ATOM 712 O O . SER A 1 89 ? 5.238 5.562 6.702 1.00 91.38 89 SER A O 1
ATOM 714 N N . LEU A 1 90 ? 3.442 6.824 7.216 1.00 94.31 90 LEU A N 1
ATOM 715 C CA . LEU A 1 90 ? 2.454 5.990 6.543 1.00 94.31 90 LEU A CA 1
ATOM 716 C C . LEU A 1 90 ? 2.619 6.094 5.029 1.00 94.31 90 LEU A C 1
ATOM 718 O O . LEU A 1 90 ? 2.751 5.070 4.363 1.00 94.31 90 LEU A O 1
ATOM 722 N N . LYS A 1 91 ? 2.678 7.322 4.499 1.00 95.94 91 LYS A N 1
ATOM 723 C CA . LYS A 1 91 ? 2.936 7.580 3.079 1.00 95.94 91 LYS A CA 1
ATOM 724 C C . LYS A 1 91 ? 4.225 6.894 2.617 1.00 95.94 91 LYS A C 1
ATOM 726 O O . LYS A 1 91 ? 4.202 6.199 1.608 1.00 95.94 91 LYS A O 1
ATOM 731 N N . ASP A 1 92 ? 5.318 7.027 3.363 1.00 94.94 92 ASP A N 1
ATOM 732 C CA . ASP A 1 92 ? 6.605 6.423 2.996 1.00 94.94 92 ASP A CA 1
ATOM 733 C C . ASP A 1 92 ? 6.549 4.883 3.025 1.00 94.94 92 ASP A C 1
ATOM 735 O O . ASP A 1 92 ? 7.083 4.225 2.128 1.00 94.94 92 ASP A O 1
ATOM 739 N N . SER A 1 93 ? 5.840 4.294 3.999 1.00 95.00 93 SER A N 1
ATOM 740 C CA . SER A 1 93 ? 5.612 2.837 4.055 1.00 95.00 93 SER A CA 1
ATOM 741 C C . SER A 1 93 ? 4.771 2.355 2.861 1.00 95.00 93 SER A C 1
ATOM 743 O O . SER A 1 93 ? 5.099 1.349 2.236 1.00 95.00 93 SER A O 1
ATOM 745 N N . MET A 1 94 ? 3.725 3.101 2.488 1.00 96.75 94 MET A N 1
ATOM 746 C CA . MET A 1 94 ? 2.866 2.792 1.336 1.00 96.75 94 MET A CA 1
ATOM 747 C C . MET A 1 94 ? 3.607 2.911 0.002 1.00 96.75 94 MET A C 1
ATOM 749 O O . MET A 1 94 ? 3.471 2.040 -0.854 1.00 96.75 94 MET A O 1
ATOM 753 N N . ILE A 1 95 ? 4.430 3.950 -0.165 1.00 96.62 95 ILE A N 1
ATOM 754 C CA . ILE A 1 95 ? 5.302 4.104 -1.337 1.00 96.62 95 ILE A CA 1
ATOM 755 C C . ILE A 1 95 ? 6.268 2.922 -1.426 1.00 96.62 95 ILE A C 1
ATOM 757 O O . ILE A 1 95 ? 6.387 2.305 -2.481 1.00 96.62 95 ILE A O 1
ATOM 761 N N . THR A 1 96 ? 6.909 2.565 -0.310 1.00 95.44 96 THR A N 1
ATOM 762 C CA . THR A 1 96 ? 7.830 1.423 -0.247 1.00 95.44 96 THR A CA 1
ATOM 763 C C . THR A 1 96 ? 7.132 0.121 -0.640 1.00 95.44 96 THR A C 1
ATOM 765 O O . THR A 1 96 ? 7.684 -0.653 -1.420 1.00 95.44 96 THR A O 1
ATOM 768 N N . MET A 1 97 ? 5.897 -0.094 -0.173 1.00 95.94 97 MET A N 1
ATOM 769 C CA . MET A 1 97 ? 5.085 -1.253 -0.552 1.00 95.94 97 MET A CA 1
ATOM 770 C C . MET A 1 97 ? 4.700 -1.257 -2.036 1.00 95.94 97 MET A C 1
ATOM 772 O O . MET A 1 97 ? 4.597 -2.313 -2.647 1.00 95.94 97 MET A O 1
ATOM 776 N N . MET A 1 98 ? 4.511 -0.091 -2.647 1.00 96.31 98 MET A N 1
ATOM 777 C CA . MET A 1 98 ? 4.152 0.010 -4.061 1.00 96.31 98 MET A CA 1
ATOM 778 C C . MET A 1 98 ? 5.340 -0.255 -5.004 1.00 96.31 98 MET A C 1
ATOM 780 O O . MET A 1 98 ? 5.134 -0.593 -6.169 1.00 96.31 98 MET A O 1
ATOM 784 N N . MET A 1 99 ? 6.583 -0.130 -4.526 1.00 95.06 99 MET A N 1
ATOM 785 C CA . MET A 1 99 ? 7.789 -0.249 -5.358 1.00 95.06 99 MET A CA 1
ATOM 786 C C . MET A 1 99 ? 7.919 -1.580 -6.122 1.00 95.06 99 MET A C 1
ATOM 788 O O . MET A 1 99 ? 8.236 -1.526 -7.310 1.00 95.06 99 MET A O 1
ATOM 792 N N . PRO A 1 100 ? 7.688 -2.766 -5.525 1.00 94.81 100 PRO A N 1
ATOM 793 C CA . PRO A 1 100 ? 7.683 -4.021 -6.278 1.00 94.81 100 PRO A CA 1
ATOM 794 C C . PRO A 1 100 ? 6.652 -4.040 -7.407 1.00 94.81 100 PRO A C 1
ATOM 796 O O . PRO A 1 100 ? 6.975 -4.452 -8.518 1.00 94.81 100 PRO A O 1
ATOM 799 N N . PHE A 1 101 ? 5.444 -3.526 -7.152 1.00 95.50 101 PHE A N 1
ATOM 800 C CA . PHE A 1 101 ? 4.384 -3.454 -8.159 1.00 95.50 101 PHE A CA 1
ATOM 801 C C . PHE A 1 101 ? 4.764 -2.524 -9.309 1.00 95.50 101 PHE A C 1
ATOM 803 O O . PHE A 1 101 ? 4.534 -2.868 -10.461 1.00 95.50 101 PHE A O 1
ATOM 810 N N . LEU A 1 102 ? 5.405 -1.389 -9.012 1.00 94.50 102 LEU A N 1
ATOM 811 C CA . LEU A 1 102 ? 5.927 -0.486 -10.039 1.00 94.50 102 LEU A CA 1
ATOM 812 C C . LEU A 1 102 ? 6.995 -1.157 -10.901 1.00 94.50 102 LEU A C 1
ATOM 814 O O . LEU A 1 102 ? 6.940 -1.053 -12.119 1.00 94.50 102 LEU A O 1
ATOM 818 N N . LYS A 1 103 ? 7.952 -1.868 -10.296 1.00 92.62 103 LYS A N 1
ATOM 819 C CA . LYS A 1 103 ? 8.978 -2.601 -11.056 1.00 92.62 103 LYS A CA 1
ATOM 820 C C . LYS A 1 103 ? 8.350 -3.655 -11.968 1.00 92.62 103 LYS A C 1
ATOM 822 O O . LYS A 1 103 ? 8.731 -3.764 -13.129 1.00 92.62 103 LYS A O 1
ATOM 827 N N . MET A 1 104 ? 7.351 -4.375 -11.459 1.00 92.44 104 MET A N 1
ATOM 828 C CA . MET A 1 104 ? 6.623 -5.372 -12.236 1.00 92.44 104 MET A CA 1
ATOM 829 C C . MET A 1 104 ? 5.809 -4.749 -13.378 1.00 92.44 104 MET A C 1
ATOM 831 O O . MET A 1 104 ? 5.800 -5.273 -14.493 1.00 92.44 104 MET A O 1
ATOM 835 N N . ASP A 1 105 ? 5.159 -3.613 -13.126 1.00 92.88 105 ASP A N 1
ATOM 836 C CA . ASP A 1 105 ? 4.459 -2.850 -14.155 1.00 92.88 105 ASP A CA 1
ATOM 837 C C . ASP A 1 105 ? 5.436 -2.437 -15.264 1.00 92.88 105 ASP A C 1
ATOM 839 O O . ASP A 1 105 ? 5.196 -2.748 -16.422 1.00 92.88 105 ASP A O 1
ATOM 843 N N . LEU A 1 106 ? 6.595 -1.864 -14.937 1.00 90.44 106 LEU A N 1
ATOM 844 C CA . LEU A 1 106 ? 7.582 -1.444 -15.942 1.00 90.44 106 LEU A CA 1
ATOM 845 C C . LEU A 1 106 ? 8.114 -2.590 -16.822 1.00 90.44 106 LEU A C 1
ATOM 847 O O . LEU A 1 106 ? 8.434 -2.359 -17.987 1.00 90.44 106 LEU A O 1
ATOM 851 N N . GLU A 1 107 ? 8.184 -3.820 -16.304 1.00 85.81 107 GLU A N 1
ATOM 852 C CA . GLU A 1 107 ? 8.536 -5.004 -17.103 1.00 85.81 107 GLU A CA 1
ATOM 853 C C . GLU A 1 107 ? 7.414 -5.479 -18.033 1.00 85.81 107 GLU A C 1
ATOM 855 O O . GLU A 1 107 ? 7.691 -6.035 -19.095 1.00 85.81 107 GLU A O 1
ATOM 860 N N . THR A 1 108 ? 6.153 -5.341 -17.617 1.00 80.50 108 THR A N 1
ATOM 861 C CA . THR A 1 108 ? 5.011 -5.990 -18.287 1.00 80.50 108 THR A CA 1
ATOM 862 C C . THR A 1 108 ? 4.191 -5.036 -19.146 1.00 80.50 108 THR A C 1
ATOM 864 O O . THR A 1 108 ? 3.676 -5.440 -20.187 1.00 80.50 108 THR A O 1
ATOM 867 N N . SER A 1 109 ? 4.060 -3.778 -18.734 1.00 68.81 109 SER A N 1
ATOM 868 C CA . SER A 1 109 ? 3.432 -2.687 -19.477 1.00 68.81 109 SER A CA 1
ATOM 869 C C . SER A 1 109 ? 3.651 -1.352 -18.745 1.00 68.81 109 SER A C 1
ATOM 871 O O . SER A 1 109 ? 3.262 -1.246 -17.584 1.00 68.81 109 SER A O 1
ATOM 873 N N . PRO A 1 110 ? 4.138 -0.277 -19.397 1.00 60.91 110 PRO A N 1
ATOM 874 C CA . PRO A 1 110 ? 4.318 1.039 -18.759 1.00 60.91 110 PRO A CA 1
ATOM 875 C C . PRO A 1 110 ? 3.023 1.652 -18.200 1.00 60.91 110 PRO A C 1
ATOM 877 O O . PRO A 1 110 ? 3.049 2.446 -17.264 1.00 60.91 110 PRO A O 1
ATOM 880 N N . ILE A 1 111 ? 1.864 1.254 -18.738 1.00 65.06 111 ILE A N 1
ATOM 881 C CA . ILE A 1 111 ? 0.538 1.667 -18.241 1.00 65.06 111 ILE A CA 1
ATOM 882 C C . ILE A 1 111 ? 0.158 0.896 -16.960 1.00 65.06 111 ILE A C 1
ATOM 884 O O . ILE A 1 111 ? -0.805 1.268 -16.296 1.00 65.06 111 ILE A O 1
ATOM 888 N N . GLY A 1 112 ? 0.939 -0.131 -16.614 1.00 65.75 112 GLY A N 1
ATOM 889 C CA . GLY A 1 112 ? 0.718 -1.272 -15.728 1.00 65.75 112 GLY A CA 1
ATOM 890 C C . GLY A 1 112 ? -0.338 -1.174 -14.628 1.00 65.75 112 GLY A C 1
ATOM 891 O O . GLY A 1 112 ? -0.531 -0.158 -13.955 1.00 65.75 112 GLY A O 1
ATOM 892 N N . GLY A 1 113 ? -1.047 -2.291 -14.467 1.00 86.75 113 GLY A N 1
ATOM 893 C CA . GLY A 1 113 ? -2.223 -2.393 -13.616 1.00 86.75 113 GLY A CA 1
ATOM 894 C C . GLY A 1 113 ? -1.934 -2.717 -12.153 1.00 86.75 113 GLY A C 1
ATOM 895 O O . GLY A 1 113 ? -2.821 -2.498 -11.336 1.00 86.75 113 GLY A O 1
ATOM 896 N N . MET A 1 114 ? -0.751 -3.220 -11.777 1.00 93.75 114 MET A N 1
ATOM 897 C CA . MET A 1 114 ? -0.530 -3.700 -10.404 1.00 93.75 114 MET A CA 1
ATOM 898 C C . MET A 1 114 ? -0.411 -2.553 -9.403 1.00 93.75 114 MET A C 1
ATOM 900 O O . MET A 1 114 ? -1.100 -2.553 -8.382 1.00 93.75 114 MET A O 1
ATOM 904 N N . SER A 1 115 ? 0.423 -1.554 -9.696 1.00 95.06 115 SER A N 1
ATOM 905 C CA . SER A 1 115 ? 0.576 -0.373 -8.839 1.00 95.06 115 SER A CA 1
ATOM 906 C C . SER A 1 115 ? -0.706 0.459 -8.791 1.00 95.06 115 SER A C 1
ATOM 908 O O . SER A 1 115 ? -1.060 0.979 -7.736 1.00 95.06 115 SER A O 1
ATOM 910 N N . LEU A 1 116 ? -1.447 0.542 -9.903 1.00 94.88 116 LEU A N 1
ATOM 911 C CA . LEU A 1 116 ? -2.738 1.227 -9.942 1.00 94.88 116 LEU A CA 1
ATOM 912 C C . LEU A 1 116 ? -3.797 0.483 -9.115 1.00 94.88 116 LEU A C 1
ATOM 914 O O . LEU A 1 116 ? -4.452 1.108 -8.283 1.00 94.88 116 LEU A O 1
ATOM 918 N N . ALA A 1 117 ? -3.910 -0.839 -9.275 1.00 94.69 117 ALA A N 1
ATOM 919 C CA . ALA A 1 117 ? -4.825 -1.665 -8.490 1.00 94.69 117 ALA A CA 1
ATOM 920 C C . ALA A 1 117 ? -4.519 -1.585 -6.988 1.00 94.69 117 ALA A C 1
ATOM 922 O O . ALA A 1 117 ? -5.438 -1.555 -6.176 1.00 94.69 117 ALA A O 1
ATOM 923 N N . PHE A 1 118 ? -3.240 -1.489 -6.606 1.00 97.38 118 PHE A N 1
ATOM 924 C CA . PHE A 1 118 ? -2.856 -1.244 -5.217 1.00 97.38 118 PHE A CA 1
ATOM 925 C C . PHE A 1 118 ? -3.389 0.101 -4.702 1.00 97.38 118 PHE A C 1
ATOM 927 O O . PHE A 1 118 ? -3.989 0.149 -3.633 1.00 97.38 118 PHE A O 1
ATOM 934 N N . ILE A 1 119 ? -3.233 1.188 -5.465 1.00 97.56 119 ILE A N 1
ATOM 935 C CA . ILE A 1 119 ? -3.755 2.514 -5.090 1.00 97.56 119 ILE A CA 1
ATOM 936 C C . ILE A 1 119 ? -5.283 2.491 -4.946 1.00 97.56 119 ILE A C 1
ATOM 938 O O . ILE A 1 119 ? -5.829 3.067 -4.004 1.00 97.56 119 ILE A O 1
ATOM 942 N N . GLU A 1 120 ? -5.976 1.841 -5.881 1.00 96.38 120 GLU A N 1
ATOM 943 C CA . GLU A 1 120 ? -7.433 1.693 -5.849 1.00 96.38 120 GLU A CA 1
ATOM 944 C C . GLU A 1 120 ? -7.888 0.889 -4.634 1.00 96.38 120 GLU A C 1
ATOM 946 O O . GLU A 1 120 ? -8.822 1.304 -3.946 1.00 96.38 120 GLU A O 1
ATOM 951 N N . PHE A 1 121 ? -7.180 -0.198 -4.325 1.00 97.75 121 PHE A N 1
ATOM 952 C CA . PHE A 1 121 ? -7.400 -0.982 -3.119 1.00 97.75 121 PHE A CA 1
ATOM 953 C C . PHE A 1 121 ? -7.223 -0.139 -1.853 1.00 97.75 121 PHE A C 1
ATOM 955 O O . PHE A 1 121 ? -8.108 -0.157 -1.006 1.00 97.75 121 PHE A O 1
ATOM 962 N N . ILE A 1 122 ? -6.146 0.647 -1.723 1.00 98.00 122 ILE A N 1
ATOM 963 C CA . ILE A 1 122 ? -5.938 1.511 -0.545 1.00 98.00 122 ILE A CA 1
ATOM 964 C C . ILE A 1 122 ? -7.097 2.495 -0.366 1.00 98.00 122 ILE A C 1
ATOM 966 O O . ILE A 1 122 ? -7.578 2.688 0.751 1.00 98.00 122 ILE A O 1
ATOM 970 N N . ASN A 1 123 ? -7.580 3.092 -1.458 1.00 97.38 123 ASN A N 1
ATOM 971 C CA . ASN A 1 123 ? -8.724 3.994 -1.400 1.00 97.38 123 ASN A CA 1
ATOM 972 C C . ASN A 1 123 ? -9.993 3.270 -0.923 1.00 97.38 123 ASN A C 1
ATOM 974 O O . ASN A 1 123 ? -10.653 3.737 0.001 1.00 97.38 123 ASN A O 1
ATOM 978 N N . GLN A 1 124 ? -10.318 2.120 -1.521 1.00 96.50 124 GLN A N 1
ATOM 979 C CA . GLN A 1 124 ? -11.531 1.379 -1.169 1.00 96.50 124 GLN A CA 1
ATOM 980 C C . GLN A 1 124 ? -11.466 0.788 0.236 1.00 96.50 124 GLN A C 1
ATOM 982 O O . GLN A 1 124 ? -12.424 0.918 0.987 1.00 96.50 124 GLN A O 1
ATOM 987 N N . ALA A 1 125 ? -10.330 0.215 0.629 1.00 96.06 125 ALA A N 1
ATOM 988 C CA . ALA A 1 125 ? -10.119 -0.304 1.973 1.00 96.06 125 ALA A CA 1
ATOM 989 C C . ALA A 1 125 ? -10.234 0.794 3.037 1.00 96.06 125 ALA A C 1
ATOM 991 O O . ALA A 1 125 ? -10.795 0.554 4.102 1.00 96.06 125 ALA A O 1
ATOM 992 N N . GLY A 1 126 ? -9.738 2.004 2.750 1.00 94.44 126 GLY A N 1
ATOM 993 C CA . GLY A 1 126 ? -9.887 3.144 3.650 1.00 94.44 126 GLY A CA 1
ATOM 994 C C . GLY A 1 126 ? -11.337 3.596 3.795 1.00 94.44 126 GLY A C 1
ATOM 995 O O . GLY A 1 126 ? -11.796 3.832 4.910 1.00 94.44 126 GLY A O 1
ATOM 996 N N . LEU A 1 127 ? -12.071 3.685 2.682 1.00 93.38 127 LEU A N 1
ATOM 997 C CA . LEU A 1 127 ? -13.495 4.028 2.691 1.00 93.38 127 LEU A CA 1
ATOM 998 C C . LEU A 1 127 ? -14.337 2.962 3.408 1.00 93.38 127 LEU A C 1
ATOM 1000 O O . LEU A 1 127 ? -15.196 3.318 4.207 1.00 93.38 127 LEU A O 1
ATOM 1004 N N . ASP A 1 128 ? -14.075 1.677 3.158 1.00 93.19 128 ASP A N 1
ATOM 1005 C CA . ASP A 1 128 ? -14.755 0.552 3.816 1.00 93.19 128 ASP A CA 1
ATOM 1006 C C . ASP A 1 128 ? -14.530 0.591 5.329 1.00 93.19 128 ASP A C 1
ATOM 1008 O O . ASP A 1 128 ? -15.483 0.500 6.097 1.00 93.19 128 ASP A O 1
ATOM 1012 N N . PHE A 1 129 ? -13.282 0.826 5.750 1.00 92.25 129 PHE A N 1
ATOM 1013 C CA . PHE A 1 129 ? -12.917 0.923 7.160 1.00 92.25 129 PHE A CA 1
ATOM 1014 C C . PHE A 1 129 ? -13.607 2.094 7.868 1.00 92.25 129 PHE A C 1
ATOM 1016 O O . PHE A 1 129 ? -14.212 1.918 8.920 1.00 92.25 129 PHE A O 1
ATOM 1023 N N . MET A 1 130 ? -13.591 3.287 7.271 1.00 89.94 130 MET A N 1
ATOM 1024 C CA . MET A 1 130 ? -14.232 4.467 7.864 1.00 89.94 130 MET A CA 1
ATOM 1025 C C . MET A 1 130 ? -15.760 4.350 7.989 1.00 89.94 130 MET A C 1
ATOM 1027 O O . MET A 1 130 ? -16.364 5.071 8.780 1.00 89.94 130 MET A O 1
ATOM 1031 N N . ASN A 1 131 ? -16.396 3.465 7.217 1.00 88.38 131 ASN A N 1
ATOM 1032 C CA .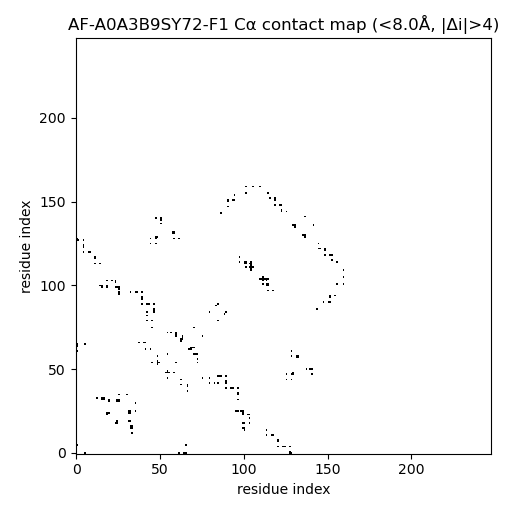 ASN A 1 131 ? -17.846 3.267 7.238 1.00 88.38 131 ASN A CA 1
ATOM 1033 C C . ASN A 1 131 ? -18.315 2.236 8.284 1.00 88.38 131 ASN A C 1
ATOM 1035 O O . ASN A 1 131 ? -19.523 2.045 8.431 1.00 88.38 131 ASN A O 1
ATOM 1039 N N . ILE A 1 132 ? -17.402 1.583 9.016 1.00 86.56 132 ILE A N 1
ATOM 1040 C CA . ILE A 1 132 ? -17.736 0.529 9.992 1.00 86.56 132 ILE A CA 1
ATOM 1041 C C . ILE A 1 132 ? -18.646 1.053 11.110 1.00 86.56 132 ILE A C 1
ATOM 1043 O O . ILE A 1 132 ? -19.649 0.421 11.439 1.00 86.56 132 ILE A O 1
ATOM 1047 N N . ASP A 1 133 ? -18.335 2.221 11.676 1.00 72.12 133 ASP A N 1
ATOM 1048 C CA . ASP A 1 133 ? -19.009 2.717 12.884 1.00 72.12 133 ASP A CA 1
ATOM 1049 C C . ASP A 1 133 ? -20.341 3.441 12.616 1.00 72.12 133 ASP A C 1
ATOM 1051 O O . ASP A 1 133 ? -20.889 4.088 13.506 1.00 72.12 133 ASP A O 1
ATOM 1055 N N . SER A 1 134 ? -20.917 3.320 11.408 1.00 61.66 134 SER A N 1
ATOM 1056 C CA . SER A 1 134 ? -22.231 3.886 11.013 1.00 61.66 134 SER A CA 1
ATOM 1057 C C . SER A 1 134 ? -22.382 5.414 11.176 1.00 61.66 134 SER A C 1
ATOM 1059 O O . SER A 1 134 ? -23.426 5.983 10.848 1.00 61.66 134 SER A O 1
ATOM 1061 N N . GLY A 1 135 ? -21.352 6.091 11.682 1.00 65.25 135 GLY A N 1
ATOM 1062 C CA . GLY A 1 135 ? -21.247 7.535 11.809 1.00 65.25 135 GLY A CA 1
ATOM 1063 C C . GLY A 1 135 ? -20.757 8.183 10.520 1.00 65.25 135 GLY A C 1
ATOM 1064 O O . GLY A 1 135 ? -20.286 7.523 9.596 1.00 65.25 135 GLY A O 1
ATOM 1065 N N . ARG A 1 136 ? -20.857 9.515 10.449 1.00 68.94 136 ARG A N 1
ATOM 1066 C CA . ARG A 1 136 ? -20.193 10.263 9.376 1.00 68.94 136 ARG A CA 1
ATOM 1067 C C . ARG A 1 136 ? -18.681 10.151 9.586 1.00 68.94 136 ARG A C 1
ATOM 1069 O O . ARG A 1 136 ? -18.233 10.525 10.670 1.00 68.94 136 ARG A O 1
ATOM 1076 N N . PRO A 1 137 ? -17.913 9.695 8.585 1.00 75.06 137 PRO A N 1
ATOM 1077 C CA . PRO A 1 137 ? -16.465 9.664 8.702 1.00 75.06 137 PRO A CA 1
ATOM 1078 C C . PRO A 1 137 ? -15.902 11.052 9.002 1.00 75.06 137 PRO A C 1
ATOM 1080 O O . PRO A 1 137 ? -16.420 12.058 8.503 1.00 75.06 137 PRO A O 1
ATOM 1083 N N . ASP A 1 138 ? -14.836 11.100 9.800 1.00 82.94 138 ASP A N 1
ATOM 1084 C CA . ASP A 1 138 ? -14.145 12.345 10.120 1.00 82.94 138 ASP A CA 1
ATOM 1085 C C . ASP A 1 138 ? -13.645 13.020 8.823 1.00 82.94 138 ASP A C 1
ATOM 1087 O O . ASP A 1 138 ? -12.847 12.422 8.085 1.00 82.94 138 ASP A O 1
ATOM 1091 N N . PRO A 1 139 ? -14.066 14.269 8.529 1.00 86.62 139 PRO A N 1
ATOM 1092 C CA . PRO A 1 139 ? -13.594 15.016 7.367 1.00 86.62 139 PRO A CA 1
ATOM 1093 C C . PRO A 1 139 ? -12.068 15.142 7.290 1.00 86.62 139 PRO A C 1
ATOM 1095 O O . PRO A 1 139 ? -11.516 15.197 6.188 1.00 86.62 139 PRO A O 1
ATOM 1098 N N . PHE A 1 140 ? -11.368 15.190 8.428 1.00 88.25 140 PHE A N 1
ATOM 1099 C CA . PHE A 1 140 ? -9.909 15.263 8.462 1.00 88.25 140 PHE A CA 1
ATOM 1100 C C . PHE A 1 140 ? -9.266 13.953 8.009 1.00 88.25 140 PHE A C 1
ATOM 1102 O O . PHE A 1 140 ? -8.349 13.994 7.188 1.00 88.25 140 PHE A O 1
ATOM 1109 N N . ILE A 1 141 ? -9.776 12.805 8.461 1.00 89.31 141 ILE A N 1
ATOM 1110 C CA . ILE A 1 141 ? -9.281 11.495 8.020 1.00 89.31 141 ILE A CA 1
ATOM 1111 C C . ILE A 1 141 ? -9.655 11.223 6.562 1.00 89.31 141 ILE A C 1
ATOM 1113 O O . ILE A 1 141 ? -8.808 10.758 5.802 1.00 89.31 141 ILE A O 1
ATOM 1117 N N . MET A 1 142 ? -10.858 11.602 6.117 1.00 90.81 142 MET A N 1
ATOM 1118 C CA . MET A 1 142 ? -11.223 11.535 4.695 1.00 90.81 142 MET A CA 1
ATOM 1119 C C . MET A 1 142 ? -10.276 12.363 3.819 1.00 90.81 142 MET A C 1
ATOM 1121 O O . MET A 1 142 ? -9.816 11.896 2.774 1.00 90.81 142 MET A O 1
ATOM 1125 N N . ARG A 1 143 ? -9.959 13.594 4.243 1.00 92.69 143 ARG A N 1
ATOM 1126 C CA . ARG A 1 143 ? -8.991 14.455 3.551 1.00 92.69 143 ARG A CA 1
ATOM 1127 C C . ARG A 1 143 ? -7.612 13.805 3.513 1.00 92.69 143 ARG A C 1
ATOM 1129 O O . ARG A 1 143 ? -6.956 13.837 2.474 1.00 92.69 143 ARG A O 1
ATOM 1136 N N . ASP A 1 144 ? -7.170 13.232 4.625 1.00 92.56 144 ASP A N 1
ATOM 1137 C CA . ASP A 1 144 ? -5.860 12.599 4.725 1.00 92.56 144 ASP A CA 1
ATOM 1138 C C . ASP A 1 144 ? -5.774 11.320 3.873 1.00 92.56 144 ASP A C 1
ATOM 1140 O O . ASP A 1 144 ? -4.753 11.109 3.215 1.00 92.56 144 ASP A O 1
ATOM 1144 N N . LEU A 1 145 ? -6.849 10.526 3.779 1.00 95.44 145 LEU A N 1
ATOM 1145 C CA . LEU A 1 145 ? -6.955 9.414 2.828 1.00 95.44 145 LEU A CA 1
ATOM 1146 C C . LEU A 1 145 ? -6.844 9.918 1.385 1.00 95.44 145 LEU A C 1
ATOM 1148 O O . LEU A 1 145 ? -6.040 9.397 0.612 1.00 95.44 145 LEU A O 1
ATOM 1152 N N . GLY A 1 146 ? -7.599 10.961 1.028 1.00 96.62 146 GLY A N 1
ATOM 1153 C CA . GLY A 1 146 ? -7.525 11.571 -0.300 1.00 96.62 146 GLY A CA 1
ATOM 1154 C C . GLY A 1 146 ? -6.117 12.076 -0.634 1.00 96.62 146 GLY A C 1
ATOM 1155 O O . GLY A 1 146 ? -5.612 11.838 -1.732 1.00 96.62 146 GLY A O 1
ATOM 1156 N N . ALA A 1 147 ? -5.445 12.707 0.332 1.00 96.44 147 ALA A N 1
ATOM 1157 C CA . ALA A 1 147 ? -4.068 13.169 0.191 1.00 96.44 147 ALA A CA 1
ATOM 1158 C C . ALA A 1 147 ? -3.073 12.007 0.035 1.00 96.44 147 ALA A C 1
ATOM 1160 O O . ALA A 1 147 ? -2.160 12.100 -0.786 1.00 96.44 147 ALA A O 1
ATOM 1161 N N . LEU A 1 148 ? -3.252 10.907 0.774 1.00 97.50 148 LEU A N 1
ATOM 1162 C CA . LEU A 1 148 ? -2.440 9.697 0.635 1.00 97.50 148 LEU A CA 1
ATOM 1163 C C . LEU A 1 148 ? -2.607 9.080 -0.758 1.00 97.50 148 LEU A C 1
ATOM 1165 O O . LEU A 1 148 ? -1.615 8.830 -1.438 1.00 97.50 148 LEU A O 1
ATOM 1169 N N . VAL A 1 149 ? -3.848 8.882 -1.210 1.00 98.25 149 VAL A N 1
ATOM 1170 C CA . VAL A 1 149 ? -4.154 8.318 -2.534 1.00 98.25 149 VAL A CA 1
ATOM 1171 C C . VAL A 1 149 ? -3.565 9.189 -3.643 1.00 98.25 149 VAL A C 1
ATOM 1173 O O . VAL A 1 149 ? -2.931 8.669 -4.563 1.00 98.25 149 VAL A O 1
ATOM 1176 N N . LEU A 1 150 ? -3.710 10.513 -3.544 1.00 98.12 150 LEU A N 1
ATOM 1177 C CA . LEU A 1 150 ? -3.107 11.450 -4.491 1.00 98.12 150 LEU A CA 1
ATOM 1178 C C . LEU A 1 150 ? -1.575 11.367 -4.477 1.00 98.12 150 LEU A C 1
ATOM 1180 O O . LEU A 1 150 ? -0.959 11.327 -5.540 1.00 98.12 150 LEU A O 1
ATOM 1184 N N . ALA A 1 151 ? -0.956 11.289 -3.297 1.00 97.88 151 ALA A N 1
ATOM 1185 C CA . ALA A 1 151 ? 0.493 11.156 -3.175 1.00 97.88 151 ALA A CA 1
ATOM 1186 C C . ALA A 1 151 ? 1.013 9.868 -3.833 1.00 97.88 151 ALA A C 1
ATOM 1188 O O . ALA A 1 151 ? 2.024 9.911 -4.532 1.00 97.88 151 ALA A O 1
ATOM 1189 N N . LEU A 1 152 ? 0.310 8.742 -3.671 1.00 98.00 152 LEU A N 1
ATOM 1190 C CA . LEU A 1 152 ? 0.674 7.484 -4.328 1.00 98.00 152 LEU A CA 1
ATOM 1191 C C . LEU A 1 152 ? 0.532 7.576 -5.853 1.00 98.00 152 LEU A C 1
ATOM 1193 O O . LEU A 1 152 ? 1.418 7.124 -6.577 1.00 98.00 152 LEU A O 1
ATOM 1197 N N . ARG A 1 153 ? -0.537 8.210 -6.354 1.00 96.81 153 ARG A N 1
ATOM 1198 C CA . ARG A 1 153 ? -0.722 8.447 -7.798 1.00 96.81 153 ARG A CA 1
ATOM 1199 C C . ARG A 1 153 ? 0.387 9.316 -8.381 1.00 96.81 153 ARG A C 1
ATOM 1201 O O . ARG A 1 153 ? 0.948 8.953 -9.412 1.00 96.81 153 ARG A O 1
ATOM 1208 N N . ASN A 1 154 ? 0.719 10.422 -7.718 1.00 97.25 154 ASN A N 1
ATOM 1209 C CA . ASN A 1 154 ? 1.782 11.323 -8.161 1.00 97.25 154 ASN A CA 1
ATOM 1210 C C . ASN A 1 154 ? 3.131 10.604 -8.177 1.00 97.25 154 ASN A C 1
ATOM 1212 O O . ASN A 1 154 ? 3.809 10.618 -9.199 1.00 97.25 154 ASN A O 1
ATOM 1216 N N . PHE A 1 155 ? 3.463 9.881 -7.103 1.00 96.75 155 PHE A N 1
ATOM 1217 C CA . PHE A 1 155 ? 4.695 9.100 -7.043 1.00 96.75 155 PHE A CA 1
ATOM 1218 C C . PHE A 1 155 ? 4.770 8.062 -8.170 1.00 96.75 155 PHE A C 1
ATOM 1220 O O . PHE A 1 155 ? 5.792 7.956 -8.842 1.00 96.75 155 PHE A O 1
ATOM 1227 N N . ARG A 1 156 ? 3.681 7.322 -8.425 1.00 94.88 156 ARG A N 1
ATOM 1228 C CA . ARG A 1 156 ? 3.598 6.374 -9.546 1.00 94.88 156 ARG A CA 1
ATOM 1229 C C . ARG A 1 156 ? 3.882 7.058 -10.885 1.00 94.88 156 ARG A C 1
ATOM 1231 O O . ARG A 1 156 ? 4.691 6.556 -11.660 1.00 94.88 156 ARG A O 1
ATOM 1238 N N . MET A 1 157 ? 3.216 8.179 -11.160 1.00 94.25 157 MET A N 1
ATOM 1239 C CA . MET A 1 157 ? 3.379 8.916 -12.417 1.00 94.25 157 MET A CA 1
ATOM 1240 C C . MET A 1 157 ? 4.807 9.431 -12.594 1.00 94.25 157 MET A C 1
ATOM 1242 O O . MET A 1 157 ? 5.394 9.256 -13.660 1.00 94.25 157 MET A O 1
ATOM 1246 N N . GLU A 1 158 ? 5.380 10.025 -11.549 1.00 94.75 158 GLU A N 1
ATOM 1247 C CA . GLU A 1 158 ? 6.763 10.503 -11.547 1.00 94.75 158 GLU A CA 1
ATOM 1248 C C . GLU A 1 158 ? 7.748 9.354 -11.783 1.00 94.75 158 GLU A C 1
ATOM 1250 O O . GLU A 1 158 ? 8.650 9.474 -12.610 1.00 94.75 158 GLU A O 1
ATOM 1255 N N . TYR A 1 159 ? 7.552 8.216 -11.111 1.00 93.75 159 TYR A N 1
ATOM 1256 C CA . TYR A 1 159 ? 8.421 7.050 -11.244 1.00 93.75 159 TYR A CA 1
ATOM 1257 C C . TYR A 1 159 ? 8.412 6.479 -12.668 1.00 93.75 159 TYR A C 1
ATOM 1259 O O . TYR A 1 159 ? 9.477 6.266 -13.247 1.00 93.75 159 TYR A O 1
ATOM 1267 N N . ILE A 1 160 ? 7.223 6.292 -13.255 1.00 92.12 160 ILE A N 1
ATOM 1268 C CA . ILE A 1 160 ? 7.070 5.795 -14.631 1.00 92.12 160 ILE A CA 1
ATOM 1269 C C . ILE A 1 160 ? 7.690 6.779 -15.629 1.00 92.12 160 ILE A C 1
ATOM 1271 O O . ILE A 1 160 ? 8.5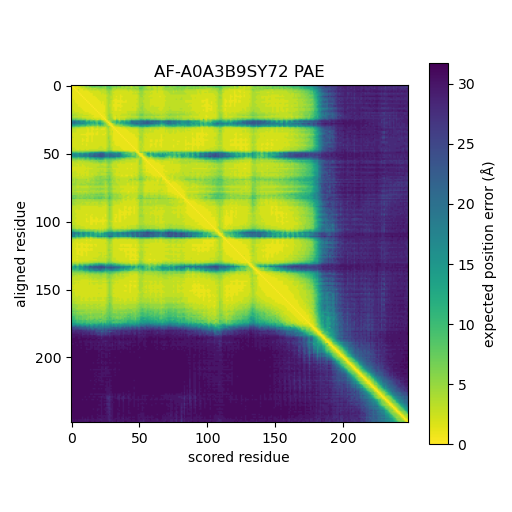17 6.379 -16.444 1.00 92.12 160 ILE A O 1
ATOM 1275 N N . THR A 1 161 ? 7.373 8.072 -15.515 1.00 91.94 161 THR A N 1
ATOM 1276 C CA . THR A 1 161 ? 7.909 9.114 -16.412 1.00 91.94 161 THR A CA 1
ATOM 1277 C C . THR A 1 161 ? 9.438 9.165 -16.356 1.00 91.94 161 THR A C 1
ATOM 1279 O O . THR A 1 161 ? 10.110 9.243 -17.386 1.00 91.94 161 THR A O 1
ATOM 1282 N N . ASN A 1 162 ? 10.013 9.100 -15.153 1.00 92.25 162 ASN A N 1
ATOM 1283 C CA . ASN A 1 162 ? 11.462 9.106 -14.971 1.00 92.25 162 ASN A CA 1
ATOM 1284 C C . ASN A 1 162 ? 12.113 7.872 -15.600 1.00 92.25 162 ASN A C 1
ATOM 1286 O O . ASN A 1 162 ? 13.132 8.001 -16.279 1.00 92.25 162 ASN A O 1
ATOM 1290 N N . TRP A 1 163 ? 11.510 6.696 -15.426 1.00 90.25 163 TRP A N 1
ATOM 1291 C CA . TRP A 1 163 ? 12.000 5.467 -16.038 1.00 90.25 163 TRP A CA 1
ATOM 1292 C C . TRP A 1 163 ? 11.942 5.524 -17.572 1.00 90.25 163 TRP A C 1
ATOM 1294 O O . TRP A 1 163 ? 12.934 5.232 -18.238 1.00 90.25 163 TRP A O 1
ATOM 1304 N N . GLU A 1 164 ? 10.830 5.987 -18.147 1.00 88.94 164 GLU A N 1
ATOM 1305 C CA . GLU A 1 164 ? 10.681 6.153 -19.599 1.00 88.94 164 GLU A CA 1
ATOM 1306 C C . GLU A 1 164 ? 11.716 7.125 -20.180 1.00 88.94 164 GLU A C 1
ATOM 1308 O O . GLU A 1 164 ? 12.297 6.871 -21.240 1.00 88.94 164 GLU A O 1
ATOM 1313 N N . ASN A 1 165 ? 11.988 8.225 -19.473 1.00 90.81 165 ASN A N 1
ATOM 1314 C CA . ASN A 1 165 ? 13.018 9.186 -19.858 1.00 90.81 165 ASN A CA 1
ATOM 1315 C C . ASN A 1 165 ? 14.419 8.566 -19.814 1.00 90.81 165 ASN A C 1
ATOM 1317 O O . ASN A 1 165 ? 15.207 8.787 -20.735 1.00 90.81 165 ASN A O 1
ATOM 1321 N N . MET A 1 166 ? 14.722 7.764 -18.789 1.00 90.31 166 MET A N 1
ATOM 1322 C CA . MET A 1 166 ? 15.996 7.049 -18.691 1.00 90.31 166 MET A CA 1
ATOM 1323 C C . MET A 1 166 ? 16.193 6.073 -19.854 1.00 90.31 166 MET A C 1
ATOM 1325 O O . MET A 1 166 ? 17.245 6.098 -20.490 1.00 90.31 166 MET A O 1
ATOM 1329 N N . ILE A 1 167 ? 15.181 5.263 -20.179 1.00 89.31 167 ILE A N 1
ATOM 1330 C CA . ILE A 1 167 ? 15.245 4.307 -21.294 1.00 89.31 167 ILE A CA 1
ATOM 1331 C C . ILE A 1 167 ? 15.398 5.030 -22.637 1.00 89.31 167 ILE A C 1
ATOM 1333 O O . ILE A 1 167 ? 16.213 4.636 -23.473 1.00 89.31 167 ILE A O 1
ATOM 1337 N N . ARG A 1 168 ? 14.659 6.125 -22.846 1.00 89.62 168 ARG A N 1
ATOM 1338 C CA . ARG A 1 168 ? 14.766 6.944 -24.062 1.00 89.62 168 ARG A CA 1
ATOM 1339 C C . ARG A 1 168 ? 16.164 7.533 -24.228 1.00 89.62 168 ARG A C 1
ATOM 1341 O O . ARG A 1 168 ? 16.724 7.493 -25.322 1.00 89.62 168 ARG A O 1
ATOM 1348 N N . GLU A 1 169 ? 16.725 8.072 -23.152 1.00 91.38 169 GLU A N 1
ATOM 1349 C CA . GLU A 1 169 ? 18.067 8.648 -23.151 1.00 91.38 169 GLU A CA 1
ATOM 1350 C C . GLU A 1 169 ? 19.143 7.579 -23.372 1.00 91.38 169 GLU A C 1
ATOM 1352 O O . GLU A 1 169 ? 20.088 7.809 -24.127 1.00 91.38 169 GLU A O 1
ATOM 1357 N N . GLN A 1 170 ? 18.986 6.394 -22.780 1.00 90.12 170 GLN A N 1
ATOM 1358 C CA . GLN A 1 170 ? 19.879 5.265 -23.017 1.00 90.12 170 GLN A CA 1
ATOM 1359 C C . GLN A 1 170 ? 19.868 4.849 -24.493 1.00 90.12 170 GLN A C 1
ATOM 1361 O O . GLN A 1 170 ? 20.927 4.788 -25.117 1.00 90.12 170 GLN A O 1
ATOM 1366 N N . LYS A 1 171 ? 18.681 4.670 -25.082 1.00 90.31 171 LYS A N 1
ATOM 1367 C CA . LYS A 1 171 ? 18.540 4.325 -26.501 1.00 90.31 171 LYS A CA 1
ATOM 1368 C C . LYS A 1 171 ? 19.171 5.381 -27.413 1.00 90.31 171 LYS A C 1
ATOM 1370 O O . LYS A 1 171 ? 19.900 5.042 -28.340 1.00 90.31 171 LYS A O 1
ATOM 1375 N N . ARG A 1 172 ? 18.976 6.670 -27.110 1.00 89.69 172 ARG A N 1
ATOM 1376 C CA . ARG A 1 172 ? 19.611 7.779 -27.842 1.00 89.69 172 ARG A CA 1
ATOM 1377 C C . ARG A 1 172 ? 21.142 7.700 -27.789 1.00 89.69 172 ARG A C 1
ATOM 1379 O O . ARG A 1 172 ? 21.808 7.992 -28.780 1.00 89.69 172 ARG A O 1
ATOM 1386 N N . ARG A 1 173 ? 21.719 7.331 -26.642 1.00 89.44 173 ARG A N 1
ATOM 1387 C CA . ARG A 1 173 ? 23.175 7.163 -26.487 1.00 89.44 173 ARG A CA 1
ATOM 1388 C C . ARG A 1 173 ? 23.698 5.968 -27.273 1.00 89.44 173 ARG A C 1
ATOM 1390 O O . ARG A 1 173 ? 24.726 6.104 -27.926 1.00 89.44 173 ARG A O 1
ATOM 1397 N N . GLU A 1 174 ? 22.991 4.844 -27.245 1.00 88.75 174 GLU A N 1
ATOM 1398 C CA . GLU A 1 174 ? 23.328 3.653 -28.033 1.00 88.75 174 GLU A CA 1
ATOM 1399 C C . GLU A 1 174 ? 23.268 3.946 -29.540 1.00 88.75 174 GLU A C 1
ATOM 1401 O O . GLU A 1 174 ? 24.188 3.596 -30.277 1.00 88.75 174 GLU A O 1
ATOM 1406 N N . GLU A 1 175 ? 22.244 4.670 -30.001 1.00 86.44 175 GLU A N 1
ATOM 1407 C CA . GLU A 1 175 ? 22.132 5.124 -31.392 1.00 86.44 175 GLU A CA 1
ATOM 1408 C C . GLU A 1 175 ? 23.291 6.045 -31.795 1.00 86.44 175 GLU A C 1
ATOM 1410 O O . GLU A 1 175 ? 23.832 5.901 -32.888 1.00 86.44 175 GLU A O 1
ATOM 1415 N N . LEU A 1 176 ? 23.704 6.974 -30.926 1.00 85.38 176 LEU A N 1
ATOM 1416 C CA . LEU A 1 176 ? 24.858 7.843 -31.179 1.00 85.38 176 LEU A CA 1
ATOM 1417 C C . LEU A 1 176 ? 26.191 7.085 -31.160 1.00 85.38 176 LEU A C 1
ATOM 1419 O O . LEU A 1 176 ? 27.067 7.414 -31.955 1.00 85.38 176 LEU A O 1
ATOM 1423 N N . ALA A 1 177 ? 26.346 6.089 -30.286 1.00 83.62 177 ALA A N 1
ATOM 1424 C CA . ALA A 1 177 ? 27.546 5.258 -30.205 1.00 83.62 177 ALA A CA 1
ATOM 1425 C C . ALA A 1 177 ? 27.694 4.332 -31.423 1.00 83.62 177 ALA A C 1
ATOM 1427 O O . ALA A 1 177 ? 28.807 4.099 -31.885 1.00 83.62 177 ALA A O 1
ATOM 1428 N N . ASN A 1 178 ? 26.573 3.855 -31.973 1.00 82.06 178 ASN A N 1
ATOM 1429 C CA . ASN A 1 178 ? 26.533 2.997 -33.158 1.00 82.06 178 ASN A CA 1
ATOM 1430 C C . ASN A 1 178 ? 26.477 3.779 -34.481 1.00 82.06 178 ASN A C 1
ATOM 1432 O O . ASN A 1 178 ? 26.351 3.172 -35.548 1.00 82.06 178 ASN A O 1
ATOM 1436 N N . ARG A 1 179 ? 26.563 5.118 -34.452 1.00 72.38 179 ARG A N 1
ATOM 1437 C CA . ARG A 1 179 ? 26.676 5.900 -35.687 1.00 72.38 179 ARG A CA 1
ATOM 1438 C C . ARG A 1 179 ? 28.026 5.612 -36.346 1.00 72.38 179 ARG A C 1
ATOM 1440 O O . ARG A 1 179 ? 29.055 5.764 -35.686 1.00 72.38 179 ARG A O 1
ATOM 1447 N N . PRO A 1 180 ? 28.053 5.251 -37.644 1.00 70.88 180 PRO A N 1
ATOM 1448 C CA . PRO A 1 180 ? 29.312 5.136 -38.359 1.00 70.88 180 PRO A CA 1
ATOM 1449 C C . PRO A 1 180 ? 30.049 6.481 -38.299 1.00 70.88 180 PRO A C 1
ATOM 1451 O O . PRO A 1 180 ? 29.397 7.535 -38.339 1.00 70.88 180 PRO A O 1
ATOM 1454 N N . PRO A 1 181 ? 31.389 6.472 -38.185 1.00 60.16 181 PRO A N 1
ATOM 1455 C CA . PRO A 1 181 ? 32.163 7.700 -38.193 1.00 60.16 181 PRO A CA 1
ATOM 1456 C C . PRO A 1 181 ? 31.822 8.484 -39.458 1.00 60.16 181 PRO A C 1
ATOM 1458 O O . PRO A 1 181 ? 31.785 7.929 -40.557 1.00 60.16 181 PRO A O 1
ATOM 1461 N N . TYR A 1 182 ? 31.540 9.776 -39.292 1.00 54.09 182 TYR A N 1
ATOM 1462 C CA . TYR A 1 182 ? 31.367 10.673 -40.424 1.00 54.09 182 TYR A CA 1
ATOM 1463 C C . TYR A 1 182 ? 32.660 10.637 -41.237 1.00 54.09 182 TYR A C 1
ATOM 1465 O O . TYR A 1 182 ? 33.690 11.101 -40.753 1.00 54.09 182 TYR A O 1
ATOM 1473 N N . VAL A 1 183 ? 32.619 10.053 -42.436 1.00 54.41 183 VAL A N 1
ATOM 1474 C CA . VAL A 1 183 ? 33.732 10.095 -43.385 1.00 54.41 183 VAL A CA 1
ATOM 1475 C C . VAL A 1 183 ? 33.589 11.406 -44.154 1.00 54.41 183 VAL A C 1
ATOM 1477 O O . VAL A 1 183 ? 32.696 11.516 -45.002 1.00 54.41 183 VAL A O 1
ATOM 1480 N N . PRO A 1 184 ? 34.408 12.435 -43.875 1.00 45.00 184 PRO A N 1
ATOM 1481 C CA . PRO A 1 184 ? 34.343 13.672 -44.631 1.00 45.00 184 PRO A CA 1
ATOM 1482 C C . PRO A 1 184 ? 34.808 13.361 -46.058 1.00 45.00 184 PRO A C 1
ATOM 1484 O O . PRO A 1 184 ? 35.967 13.016 -46.265 1.00 45.00 184 PRO A O 1
ATOM 1487 N N . GLY A 1 185 ? 33.902 13.446 -47.036 1.00 52.72 185 GLY A N 1
ATOM 1488 C CA . GLY A 1 185 ? 34.249 13.350 -48.459 1.00 52.72 185 GLY A CA 1
ATOM 1489 C C . GLY A 1 185 ? 33.555 12.257 -49.276 1.00 52.72 185 GLY A C 1
ATOM 1490 O O . GLY A 1 185 ? 33.710 12.261 -50.495 1.00 52.72 185 GLY A O 1
ATOM 1491 N N . SER A 1 186 ? 32.746 11.362 -48.693 1.00 47.88 186 SER A N 1
ATOM 1492 C CA . SER A 1 186 ? 31.900 10.484 -49.518 1.00 47.88 186 SER A CA 1
ATOM 1493 C C . SER A 1 186 ? 30.654 11.255 -49.962 1.00 47.88 186 SER A C 1
ATOM 1495 O O . SER A 1 186 ? 29.715 11.430 -49.187 1.00 47.88 186 SER A O 1
ATOM 1497 N N . GLY A 1 187 ? 30.655 11.741 -51.203 1.00 49.81 187 GLY A N 1
ATOM 1498 C CA . GLY A 1 187 ? 29.626 12.605 -51.801 1.00 49.81 187 GLY A CA 1
ATOM 1499 C C . GLY A 1 187 ? 28.207 12.030 -51.938 1.00 49.81 187 GLY A C 1
ATOM 1500 O O . GLY A 1 187 ? 27.430 12.580 -52.703 1.00 49.81 187 GLY A O 1
ATOM 1501 N N . ASN A 1 188 ? 27.846 10.977 -51.200 1.00 47.47 188 ASN A N 1
ATOM 1502 C CA . ASN A 1 188 ? 26.513 10.367 -51.193 1.00 47.47 188 ASN A CA 1
ATOM 1503 C C . ASN A 1 188 ? 25.925 10.290 -49.772 1.00 47.47 188 ASN A C 1
ATOM 1505 O O . ASN A 1 188 ? 25.444 9.245 -49.337 1.00 47.47 188 ASN A O 1
ATOM 1509 N N . SER A 1 189 ? 25.947 11.398 -49.029 1.00 49.12 189 SER A N 1
ATOM 1510 C CA . SER A 1 189 ? 25.121 11.511 -47.821 1.00 49.12 189 SER A CA 1
ATOM 1511 C C . SER A 1 189 ? 23.648 11.682 -48.224 1.00 49.12 189 SER A C 1
ATOM 1513 O O . SER A 1 189 ? 23.333 12.674 -48.883 1.00 49.12 189 SER A O 1
ATOM 1515 N N . PRO A 1 190 ? 22.718 10.807 -47.790 1.00 51.62 190 PRO A N 1
ATOM 1516 C CA . PRO A 1 190 ? 21.285 10.945 -48.087 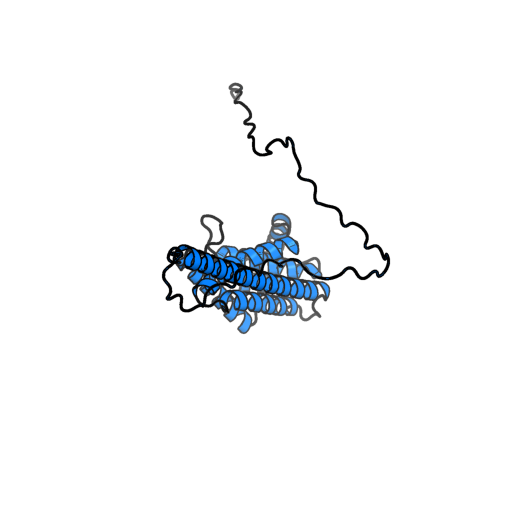1.00 51.62 190 PRO A CA 1
ATOM 1517 C C . PRO A 1 190 ? 20.629 12.166 -47.415 1.00 51.62 190 PRO A C 1
ATOM 1519 O O . PRO A 1 190 ? 19.448 12.422 -47.620 1.00 51.62 190 PRO A O 1
ATOM 1522 N N . TRP A 1 191 ? 21.389 12.933 -46.629 1.00 53.09 191 TRP A N 1
ATOM 1523 C CA . TRP A 1 191 ? 20.907 14.051 -45.814 1.00 53.09 191 TRP A CA 1
ATOM 1524 C C . TRP A 1 191 ? 21.410 15.427 -46.256 1.00 53.09 191 TRP A C 1
ATOM 1526 O O . TRP A 1 191 ? 21.264 16.396 -45.516 1.00 53.09 191 TRP A O 1
ATOM 1536 N N . GLY A 1 192 ? 21.967 15.533 -47.465 1.00 49.00 192 GLY A N 1
ATOM 1537 C CA . GLY A 1 192 ? 22.499 16.793 -47.977 1.00 49.00 192 GLY A CA 1
ATOM 1538 C C . GLY A 1 192 ? 23.734 17.275 -47.207 1.00 49.00 192 GLY A C 1
ATOM 1539 O O . GLY A 1 192 ? 24.058 16.820 -46.111 1.00 49.00 192 GLY A O 1
ATOM 1540 N N . VAL A 1 193 ? 24.483 18.183 -47.823 1.00 54.03 193 VAL A N 1
ATOM 1541 C CA . VAL A 1 193 ? 25.635 18.828 -47.186 1.00 54.03 193 VAL A CA 1
ATOM 1542 C C . VAL A 1 193 ? 25.096 19.774 -46.102 1.00 54.03 193 VAL A C 1
ATOM 1544 O O . VAL A 1 193 ? 24.226 20.586 -46.428 1.00 54.03 193 VAL A O 1
ATOM 1547 N N . PRO A 1 194 ? 25.570 19.724 -44.840 1.00 46.69 194 PRO A N 1
ATOM 1548 C CA . PRO A 1 194 ? 25.235 20.765 -43.879 1.00 46.69 194 PRO A CA 1
ATOM 1549 C C . PRO A 1 194 ? 25.709 22.096 -44.462 1.00 46.69 194 PRO A C 1
ATOM 1551 O O . PRO A 1 194 ? 26.894 22.235 -44.774 1.00 46.69 194 PRO A O 1
ATOM 1554 N N . GLN A 1 195 ? 24.796 23.053 -44.659 1.00 44.66 195 GLN A N 1
ATOM 1555 C CA . GLN A 1 195 ? 25.182 24.385 -45.115 1.00 44.66 195 GLN A CA 1
ATOM 1556 C C . GLN A 1 195 ? 26.211 24.938 -44.131 1.00 44.66 195 GLN A C 1
ATOM 1558 O O . GLN A 1 195 ? 25.927 25.096 -42.942 1.00 44.66 195 GLN A O 1
ATOM 1563 N N . GLN A 1 196 ? 27.423 25.196 -44.623 1.00 45.38 196 GLN A N 1
ATOM 1564 C CA . GLN A 1 196 ? 28.378 25.972 -43.851 1.00 45.38 196 GLN A CA 1
ATOM 1565 C C . GLN A 1 196 ? 27.756 27.348 -43.585 1.00 45.38 196 GLN A C 1
ATOM 1567 O O . GLN A 1 196 ? 27.093 27.888 -44.479 1.00 45.38 196 GLN A O 1
ATOM 1572 N N . PRO A 1 197 ? 27.950 27.926 -42.387 1.00 42.25 197 PRO A N 1
ATOM 1573 C CA . PRO A 1 197 ? 27.526 29.289 -42.126 1.00 42.25 197 PRO A CA 1
ATOM 1574 C C . PRO A 1 197 ? 28.138 30.187 -43.197 1.00 42.25 197 PRO A C 1
ATOM 1576 O O . PRO A 1 197 ? 29.359 30.215 -43.361 1.00 42.25 197 PRO A O 1
ATOM 1579 N N . ILE A 1 198 ? 27.287 30.884 -43.946 1.00 44.78 198 ILE A N 1
ATOM 1580 C CA . ILE A 1 198 ? 27.721 31.907 -44.890 1.00 44.78 198 ILE A CA 1
ATOM 1581 C C . ILE A 1 198 ? 28.497 32.927 -44.059 1.00 44.78 198 ILE A C 1
ATOM 1583 O O . ILE A 1 198 ? 27.913 33.627 -43.231 1.00 44.78 198 ILE A O 1
ATOM 1587 N N . GLN A 1 199 ? 29.820 32.975 -44.230 1.00 43.41 199 GLN A N 1
ATOM 1588 C CA . GLN A 1 199 ? 30.598 34.067 -43.668 1.00 43.41 199 GLN A CA 1
ATOM 1589 C C . GLN A 1 199 ? 30.075 35.357 -44.304 1.00 43.41 199 GLN A C 1
ATOM 1591 O O . GLN A 1 199 ? 29.997 35.422 -45.535 1.00 43.41 199 GLN A O 1
ATOM 1596 N N . PRO A 1 200 ? 29.679 36.368 -43.514 1.00 39.84 200 PRO A N 1
ATOM 1597 C CA . PRO A 1 200 ? 29.220 37.621 -44.077 1.00 39.84 200 PRO A CA 1
ATOM 1598 C C . PRO A 1 200 ? 30.420 38.296 -44.739 1.00 39.84 200 PRO A C 1
ATOM 1600 O O . PRO A 1 200 ? 31.276 38.880 -44.078 1.00 39.84 200 PRO A O 1
ATOM 1603 N N . ASN A 1 201 ? 30.495 38.167 -46.063 1.00 39.47 201 ASN A N 1
ATOM 1604 C CA . ASN A 1 201 ? 31.408 38.941 -46.879 1.00 39.47 201 ASN A CA 1
ATOM 1605 C C . ASN A 1 201 ? 30.991 40.408 -46.731 1.00 39.47 201 ASN A C 1
ATOM 1607 O O . ASN A 1 201 ? 29.839 40.763 -46.990 1.00 39.47 201 ASN A O 1
ATOM 1611 N N . GLY A 1 202 ? 31.904 41.222 -46.210 1.00 46.38 202 GLY A N 1
ATOM 1612 C CA . GLY A 1 202 ? 31.639 42.605 -45.855 1.00 46.38 202 GLY A CA 1
ATOM 1613 C C . GLY A 1 202 ? 31.147 43.409 -47.052 1.00 46.38 202 GLY A C 1
ATOM 1614 O O . GLY A 1 202 ? 31.835 43.501 -48.063 1.00 46.38 202 GLY A O 1
ATOM 1615 N N . ASN A 1 203 ? 29.952 43.981 -46.914 1.00 46.53 203 ASN A N 1
ATOM 1616 C CA . ASN A 1 203 ? 29.608 45.325 -47.373 1.00 46.53 203 ASN A CA 1
ATOM 1617 C C . ASN A 1 203 ? 28.143 45.614 -47.039 1.00 46.53 203 ASN A C 1
ATOM 1619 O O . ASN A 1 203 ? 27.246 45.250 -47.794 1.00 46.53 203 ASN A O 1
ATOM 1623 N N . PHE A 1 204 ? 27.907 46.329 -45.938 1.00 35.31 204 PHE A N 1
ATOM 1624 C CA . PHE A 1 204 ? 26.683 47.110 -45.783 1.00 35.31 204 PHE A CA 1
ATOM 1625 C C . PHE A 1 204 ? 27.026 48.523 -45.291 1.00 35.31 204 PHE A C 1
ATOM 1627 O O . PHE A 1 204 ? 27.860 48.668 -44.393 1.00 35.31 204 PHE A O 1
ATOM 1634 N N . PRO A 1 205 ? 26.435 49.563 -45.904 1.00 38.41 205 PRO A N 1
ATOM 1635 C CA . PRO A 1 205 ? 26.740 50.955 -45.609 1.00 38.41 205 PRO A CA 1
ATOM 1636 C C . PRO A 1 205 ? 26.222 51.381 -44.231 1.00 38.41 205 PRO A C 1
ATOM 1638 O O . PRO A 1 205 ? 25.149 50.977 -43.785 1.00 38.41 205 PRO A O 1
ATOM 1641 N N . GLN A 1 206 ? 27.009 52.243 -43.587 1.00 40.97 206 GLN A N 1
ATOM 1642 C CA . GLN A 1 206 ? 26.677 52.977 -42.369 1.00 40.97 206 GLN A CA 1
ATOM 1643 C C . GLN A 1 206 ? 25.364 53.750 -42.554 1.00 40.97 206 GLN A C 1
ATOM 1645 O O . GLN A 1 206 ? 25.291 54.632 -43.404 1.00 40.97 206 GLN A O 1
ATOM 1650 N N . ASN A 1 207 ? 24.360 53.474 -41.721 1.00 32.88 207 ASN A N 1
ATOM 1651 C CA . ASN A 1 207 ? 23.262 54.405 -41.479 1.00 32.88 207 ASN A CA 1
ATOM 1652 C C . ASN A 1 207 ? 22.954 54.471 -39.978 1.00 32.88 207 ASN A C 1
ATOM 1654 O O . ASN A 1 207 ? 22.626 53.474 -39.339 1.00 32.88 207 ASN A O 1
ATOM 1658 N N . ASN A 1 208 ? 23.116 55.681 -39.446 1.00 41.41 208 ASN A N 1
ATOM 1659 C CA . ASN A 1 208 ? 22.851 56.108 -38.076 1.00 41.41 208 ASN A CA 1
ATOM 1660 C C . ASN A 1 208 ? 21.379 55.938 -37.688 1.00 41.41 208 ASN A C 1
ATOM 1662 O O . ASN A 1 208 ? 20.536 56.554 -38.328 1.00 41.41 208 ASN A O 1
ATOM 1666 N N . PHE A 1 209 ? 21.106 55.283 -36.555 1.00 33.91 209 PHE A N 1
ATOM 1667 C CA . PHE A 1 209 ? 19.987 55.626 -35.663 1.00 33.91 209 PHE A CA 1
ATOM 1668 C C . PHE A 1 209 ? 20.384 55.392 -34.188 1.00 33.91 209 PHE A C 1
ATOM 1670 O O . PHE A 1 209 ? 21.284 54.593 -33.922 1.00 33.91 209 PHE A O 1
ATOM 1677 N N . PRO A 1 210 ? 19.798 56.140 -33.231 1.00 37.00 210 PRO A N 1
ATOM 1678 C CA . PRO A 1 210 ? 20.448 56.495 -31.979 1.00 37.00 210 PRO A CA 1
ATOM 1679 C C . PRO A 1 210 ? 20.109 55.578 -30.799 1.00 37.00 210 PRO A C 1
ATOM 1681 O O . PRO A 1 210 ? 18.988 55.113 -30.631 1.00 37.00 210 PRO A O 1
ATOM 1684 N N . ASN A 1 211 ? 21.136 55.407 -29.969 1.00 40.44 211 ASN A N 1
ATOM 1685 C CA . ASN A 1 211 ? 21.173 55.148 -28.531 1.00 40.44 211 ASN A CA 1
ATOM 1686 C C . ASN A 1 211 ? 19.832 54.866 -27.808 1.00 40.44 211 ASN A C 1
ATOM 1688 O O . ASN A 1 211 ? 19.050 55.774 -27.533 1.00 40.44 211 ASN A O 1
ATOM 1692 N N . GLY A 1 212 ? 19.653 53.615 -27.379 1.00 31.58 212 GLY A N 1
ATOM 1693 C CA . GLY A 1 212 ? 18.679 53.188 -26.373 1.00 31.58 212 GLY A CA 1
ATOM 1694 C C . GLY A 1 212 ? 19.218 51.940 -25.675 1.00 31.58 212 GLY A C 1
ATOM 1695 O O . GLY A 1 212 ? 19.203 50.855 -26.249 1.00 31.58 212 GLY A O 1
ATOM 1696 N N . GLY A 1 213 ? 19.796 52.119 -24.486 1.00 3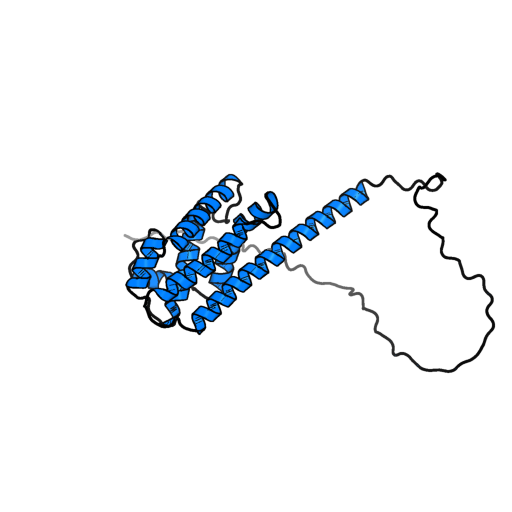2.09 213 GLY A N 1
ATOM 1697 C CA . GLY A 1 213 ? 20.550 51.094 -23.765 1.00 32.09 213 GLY A CA 1
ATOM 1698 C C . GLY A 1 213 ? 19.711 49.905 -23.291 1.00 32.09 213 GLY A C 1
ATOM 1699 O O . GLY A 1 213 ? 18.597 50.066 -22.798 1.00 32.09 213 GLY A O 1
ATOM 1700 N N . ILE A 1 214 ? 20.301 48.712 -23.385 1.00 36.12 214 ILE A N 1
ATOM 1701 C CA . ILE A 1 214 ? 19.836 47.491 -22.719 1.00 36.12 214 ILE A CA 1
ATOM 1702 C C . ILE A 1 214 ? 20.777 47.247 -21.521 1.00 36.12 214 ILE A C 1
ATOM 1704 O O . ILE A 1 214 ? 21.995 47.296 -21.705 1.00 36.12 214 ILE A O 1
ATOM 1708 N N . PRO A 1 215 ? 20.264 47.027 -20.297 1.00 35.41 215 PRO A N 1
ATOM 1709 C CA . PRO A 1 215 ? 21.091 46.822 -19.109 1.00 35.41 215 PRO A CA 1
ATOM 1710 C C . PRO A 1 215 ? 21.844 45.480 -19.143 1.00 35.41 215 PRO A C 1
ATOM 1712 O O . PRO A 1 215 ? 21.298 44.451 -19.538 1.00 35.41 215 PRO A O 1
ATOM 1715 N N . ASN A 1 216 ? 23.104 45.512 -18.693 1.00 38.16 216 ASN A N 1
ATOM 1716 C CA . ASN A 1 216 ? 23.995 44.358 -18.543 1.00 38.16 216 ASN A CA 1
ATOM 1717 C C . ASN A 1 216 ? 23.365 43.251 -17.681 1.00 38.16 216 ASN A C 1
ATOM 1719 O O . ASN A 1 216 ? 23.065 43.467 -16.506 1.00 38.16 216 ASN A O 1
ATOM 1723 N N . ALA A 1 217 ? 23.260 42.042 -18.235 1.00 36.78 217 ALA A N 1
ATOM 1724 C CA . ALA A 1 217 ? 23.081 40.822 -17.454 1.00 36.78 217 ALA A CA 1
ATOM 1725 C C . ALA A 1 217 ? 24.447 40.363 -16.885 1.00 36.78 217 ALA A C 1
ATOM 1727 O O . ALA A 1 217 ? 25.440 40.402 -17.618 1.00 36.78 217 ALA A O 1
ATOM 1728 N N . PRO A 1 218 ? 24.546 39.926 -15.613 1.00 37.31 218 PRO A N 1
ATOM 1729 C CA . PRO A 1 218 ? 25.813 39.494 -15.021 1.00 37.31 218 PRO A CA 1
ATOM 1730 C C . PRO A 1 218 ? 26.292 38.143 -15.575 1.00 37.31 218 PRO A C 1
ATOM 1732 O O . PRO A 1 218 ? 25.514 37.194 -15.677 1.00 37.31 218 PRO A O 1
ATOM 1735 N N . GLN A 1 219 ? 27.591 38.037 -15.871 1.00 38.47 219 GLN A N 1
ATOM 1736 C CA . GLN A 1 219 ? 28.278 36.766 -16.131 1.00 38.47 219 GLN A CA 1
ATOM 1737 C C . GLN A 1 219 ? 28.365 35.906 -14.852 1.00 38.47 219 GLN A C 1
ATOM 1739 O O . GLN A 1 219 ? 28.585 36.450 -13.768 1.00 38.47 219 GLN A O 1
ATOM 1744 N N . PRO A 1 220 ? 28.269 34.566 -14.951 1.00 35.12 220 PRO A N 1
ATOM 1745 C CA . PRO A 1 220 ? 28.500 33.680 -13.817 1.00 35.12 220 PRO A CA 1
ATOM 1746 C C . PRO A 1 220 ? 30.004 33.510 -13.534 1.00 35.12 220 PRO A C 1
ATOM 1748 O O . PRO A 1 220 ? 30.772 33.071 -14.391 1.00 35.12 220 PRO A O 1
ATOM 1751 N N . ASN A 1 221 ? 30.406 33.840 -12.303 1.00 38.69 221 ASN A N 1
ATOM 1752 C CA . ASN A 1 221 ? 31.741 33.594 -11.756 1.00 38.69 221 ASN A CA 1
ATOM 1753 C C . ASN A 1 221 ? 32.054 32.089 -11.679 1.00 38.69 221 ASN A C 1
ATOM 1755 O O . ASN A 1 221 ? 31.271 31.307 -11.139 1.00 38.69 221 ASN A O 1
ATOM 1759 N N . GLN A 1 222 ? 33.250 31.707 -12.133 1.00 40.41 222 GLN A N 1
ATOM 1760 C CA . GLN A 1 222 ? 33.897 30.446 -11.761 1.00 40.41 222 GLN A CA 1
ATOM 1761 C C . GLN A 1 222 ? 34.357 30.501 -10.291 1.00 40.41 222 GLN A C 1
ATOM 1763 O O . GLN A 1 222 ? 34.968 31.497 -9.900 1.00 40.41 222 GLN A O 1
ATOM 1768 N N . PRO A 1 223 ? 34.176 29.441 -9.484 1.00 37.75 223 PRO A N 1
ATOM 1769 C CA . PRO A 1 223 ? 34.868 29.321 -8.206 1.00 37.75 223 PRO A CA 1
ATOM 1770 C C . PRO A 1 223 ? 36.211 28.594 -8.375 1.00 37.75 223 PRO A C 1
ATOM 1772 O O . PRO A 1 223 ? 36.260 27.398 -8.663 1.00 37.75 223 PRO A O 1
ATOM 1775 N N . GLN A 1 224 ? 37.306 29.320 -8.143 1.00 33.41 224 GLN A N 1
ATOM 1776 C CA . GLN A 1 224 ? 38.587 28.758 -7.714 1.00 33.41 224 GLN A CA 1
ATOM 1777 C C . GLN A 1 224 ? 38.560 28.532 -6.191 1.00 33.41 224 GLN A C 1
ATOM 1779 O O . GLN A 1 224 ? 38.174 29.429 -5.448 1.00 33.41 224 GLN A O 1
ATOM 1784 N N . GLY A 1 225 ? 39.074 27.384 -5.734 1.00 31.67 225 GLY A N 1
ATOM 1785 C CA . GLY A 1 225 ? 39.711 27.264 -4.415 1.00 31.67 225 GLY A CA 1
ATOM 1786 C C . GLY A 1 225 ? 38.963 26.485 -3.323 1.00 31.67 225 GLY A C 1
ATOM 1787 O O . GLY A 1 225 ? 37.963 26.939 -2.786 1.00 31.67 225 GLY A O 1
ATOM 1788 N N . ASN A 1 226 ? 39.560 25.349 -2.944 1.00 43.88 226 ASN A N 1
ATOM 1789 C CA . ASN A 1 226 ? 39.518 24.675 -1.637 1.00 43.88 226 ASN A CA 1
ATOM 1790 C C . ASN A 1 226 ? 38.168 24.529 -0.911 1.00 43.88 226 ASN A C 1
ATOM 1792 O O . ASN A 1 226 ? 37.828 25.316 -0.030 1.00 43.88 226 ASN A O 1
ATOM 1796 N N . VAL A 1 227 ? 37.516 23.380 -1.114 1.00 37.69 227 VAL A N 1
ATOM 1797 C CA . VAL A 1 227 ? 36.567 22.825 -0.138 1.00 37.69 227 VAL A CA 1
ATOM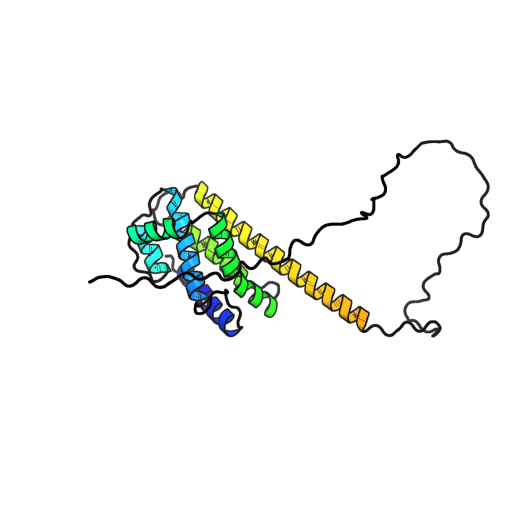 1798 C C . VAL A 1 227 ? 37.001 21.403 0.219 1.00 37.69 227 VAL A C 1
ATOM 1800 O O . VAL A 1 227 ? 37.148 20.541 -0.645 1.00 37.69 227 VAL A O 1
ATOM 1803 N N . LYS A 1 228 ? 37.261 21.188 1.513 1.00 39.66 228 LYS A N 1
ATOM 1804 C CA . LYS A 1 228 ? 37.580 19.889 2.114 1.00 39.66 228 LYS A CA 1
ATOM 1805 C C . LYS A 1 228 ? 36.447 18.886 1.865 1.00 39.66 228 LYS A C 1
ATOM 1807 O O . LYS A 1 228 ? 35.272 19.211 2.000 1.00 39.66 228 LYS A O 1
ATOM 1812 N N . ASN A 1 229 ? 36.841 17.660 1.547 1.00 38.06 229 ASN A N 1
ATOM 1813 C CA . ASN A 1 229 ? 35.981 16.507 1.307 1.00 38.06 229 ASN A CA 1
ATOM 1814 C C . ASN A 1 229 ? 35.245 16.084 2.608 1.00 38.06 229 ASN A C 1
ATOM 1816 O O . ASN A 1 229 ? 35.932 15.852 3.603 1.00 38.06 229 ASN A O 1
ATOM 1820 N N . PRO A 1 230 ? 33.903 15.940 2.651 1.00 37.28 230 PRO A N 1
ATOM 1821 C CA . PRO A 1 230 ? 33.184 15.511 3.862 1.00 37.28 230 PRO A CA 1
ATOM 1822 C C . PRO A 1 230 ? 33.265 14.002 4.156 1.00 37.28 230 PRO A C 1
ATOM 1824 O O . PRO A 1 230 ? 32.693 13.544 5.139 1.00 37.28 230 PRO A O 1
ATOM 1827 N N . PHE A 1 231 ? 33.959 13.218 3.325 1.00 40.28 231 PHE A N 1
ATOM 1828 C CA . PHE A 1 231 ? 34.047 11.757 3.444 1.00 40.28 231 PHE A CA 1
ATOM 1829 C C . PHE A 1 231 ? 35.448 11.271 3.838 1.00 40.28 231 PHE A C 1
ATOM 1831 O O . PHE A 1 231 ? 36.044 10.443 3.152 1.00 40.28 231 PHE A O 1
ATOM 1838 N N . GLN A 1 232 ? 35.978 11.758 4.964 1.00 38.34 232 GLN A N 1
ATOM 1839 C CA . GLN A 1 232 ? 37.062 11.063 5.663 1.00 38.34 232 GLN A CA 1
ATOM 1840 C C . GLN A 1 232 ? 36.580 10.542 7.017 1.00 38.34 232 GLN A C 1
ATOM 1842 O O . GLN A 1 232 ? 36.210 11.290 7.918 1.00 38.34 232 GLN A O 1
ATOM 1847 N N . GLN A 1 233 ? 36.567 9.212 7.084 1.00 38.97 233 GLN A N 1
ATOM 1848 C CA . GLN A 1 233 ? 36.386 8.376 8.258 1.00 38.97 233 GLN A CA 1
ATOM 1849 C C . GLN A 1 233 ? 37.342 8.791 9.380 1.00 38.97 233 GLN A C 1
ATOM 1851 O O . GLN A 1 233 ? 38.551 8.817 9.175 1.00 38.97 233 GLN A O 1
ATOM 1856 N N . ASN A 1 234 ? 36.804 8.988 10.583 1.00 34.59 234 ASN A N 1
ATOM 1857 C CA . ASN A 1 234 ? 37.566 8.824 11.814 1.00 34.59 234 ASN A CA 1
ATOM 1858 C C . ASN A 1 234 ? 37.061 7.559 12.514 1.00 34.59 234 ASN A C 1
ATOM 1860 O O . ASN A 1 234 ? 35.962 7.534 13.066 1.00 34.59 234 ASN A O 1
ATOM 1864 N N . GLN A 1 235 ? 37.877 6.506 12.457 1.00 35.84 235 GLN A N 1
ATOM 1865 C CA . GLN A 1 235 ? 37.834 5.400 13.409 1.00 35.84 235 GLN A CA 1
ATOM 1866 C C . GLN A 1 235 ? 38.239 5.921 14.797 1.00 35.84 235 GLN A C 1
ATOM 1868 O O . GLN A 1 235 ? 39.245 6.628 14.896 1.00 35.84 235 GLN A O 1
ATOM 1873 N N . PRO A 1 236 ? 37.554 5.533 15.881 1.00 36.84 236 PRO A N 1
ATOM 1874 C CA . PRO A 1 236 ? 38.149 5.569 17.204 1.00 36.84 236 PRO A CA 1
ATOM 1875 C C . PRO A 1 236 ? 38.961 4.294 17.441 1.00 36.84 236 PRO A C 1
ATOM 1877 O O . PRO A 1 236 ? 38.461 3.176 17.307 1.00 36.84 236 PRO A O 1
ATOM 1880 N N . ASN A 1 237 ? 40.223 4.514 17.798 1.00 34.44 237 ASN A N 1
ATOM 1881 C CA . ASN A 1 237 ? 41.184 3.544 18.300 1.00 34.44 237 ASN A CA 1
ATOM 1882 C C . ASN A 1 237 ? 40.603 2.625 19.384 1.00 34.44 237 ASN A C 1
ATOM 1884 O O . ASN A 1 237 ? 39.904 3.066 20.295 1.00 34.44 237 ASN A O 1
ATOM 1888 N N . GLN A 1 238 ? 41.022 1.361 19.320 1.00 38.12 238 GLN A N 1
ATOM 1889 C CA . GLN A 1 238 ? 40.986 0.413 20.425 1.00 38.12 238 GLN A CA 1
ATOM 1890 C C . GLN A 1 238 ? 41.764 0.962 21.627 1.00 38.12 238 GLN A C 1
ATOM 1892 O O . GLN A 1 238 ? 42.951 1.264 21.514 1.00 38.12 238 GLN A O 1
ATOM 1897 N N . GLN A 1 239 ? 41.120 0.997 22.790 1.00 35.03 239 GLN A N 1
ATOM 1898 C CA . GLN A 1 239 ? 41.782 0.948 24.091 1.00 35.03 239 GLN A CA 1
ATOM 1899 C C . GLN A 1 239 ? 40.965 0.030 25.009 1.00 35.03 239 GLN A C 1
ATOM 1901 O O . GLN A 1 239 ? 39.807 0.306 25.313 1.00 35.03 239 GLN A O 1
ATOM 1906 N N . ASN A 1 240 ? 41.586 -1.086 25.404 1.00 39.59 240 ASN A N 1
ATOM 1907 C CA . ASN A 1 240 ? 41.140 -1.970 26.484 1.00 39.59 240 ASN A CA 1
ATOM 1908 C C . ASN A 1 240 ? 40.917 -1.180 27.781 1.00 39.59 240 ASN A C 1
ATOM 1910 O O . ASN A 1 240 ? 41.662 -0.236 28.061 1.00 39.59 240 ASN A O 1
ATOM 1914 N N . PRO A 1 241 ? 40.014 -1.665 28.645 1.00 42.19 241 PRO A N 1
ATOM 1915 C CA . PRO A 1 241 ? 40.509 -2.062 29.962 1.00 42.19 241 PRO A CA 1
ATOM 1916 C C . PRO A 1 241 ? 39.920 -3.375 30.507 1.00 42.19 241 PRO A C 1
ATOM 1918 O O . PRO A 1 241 ? 38.717 -3.599 30.493 1.00 42.19 241 PRO A O 1
ATOM 1921 N N . ALA A 1 242 ? 40.851 -4.183 31.020 1.00 35.47 242 ALA A N 1
ATOM 1922 C CA . ALA A 1 242 ? 40.847 -4.923 32.283 1.00 35.47 242 ALA A CA 1
ATOM 1923 C C . ALA A 1 242 ? 39.600 -5.706 32.745 1.00 35.47 242 ALA A C 1
ATOM 1925 O O . ALA A 1 242 ? 38.535 -5.167 33.028 1.00 35.47 242 ALA A O 1
ATOM 1926 N N . GLU A 1 243 ? 39.858 -6.995 32.975 1.00 44.72 243 GLU A N 1
ATOM 1927 C CA . GLU A 1 243 ? 39.138 -7.920 33.847 1.00 44.72 243 GLU A CA 1
ATOM 1928 C C . GLU A 1 243 ? 38.701 -7.290 35.181 1.00 44.72 243 GLU A C 1
ATOM 1930 O O . GLU A 1 243 ? 39.524 -6.756 35.926 1.00 44.72 243 GLU A O 1
ATOM 1935 N N . GLN A 1 244 ? 37.435 -7.490 35.554 1.00 41.56 244 GLN A N 1
ATOM 1936 C CA . GLN A 1 244 ? 37.027 -7.534 36.957 1.00 41.56 244 GLN A CA 1
ATOM 1937 C C . GLN A 1 244 ? 36.133 -8.751 37.199 1.00 41.56 244 GLN A C 1
ATOM 1939 O O . GLN A 1 244 ? 35.020 -8.863 36.688 1.00 41.56 244 GLN A O 1
ATOM 1944 N N . LYS A 1 245 ? 36.692 -9.678 37.984 1.00 41.56 245 LYS A N 1
ATOM 1945 C CA . LYS A 1 245 ? 36.026 -10.806 38.634 1.00 41.56 245 LYS A CA 1
ATOM 1946 C C . LYS A 1 245 ? 34.832 -10.329 39.464 1.00 41.56 245 LYS A C 1
ATOM 1948 O O . LYS A 1 245 ? 34.947 -9.359 40.210 1.00 41.56 245 LYS A O 1
ATOM 1953 N N . ALA A 1 246 ? 33.745 -11.091 39.401 1.00 42.16 246 ALA A N 1
ATOM 1954 C CA . ALA A 1 246 ? 32.710 -11.096 40.425 1.00 42.16 246 ALA A CA 1
ATOM 1955 C C . ALA A 1 246 ? 33.267 -11.672 41.743 1.00 42.16 246 ALA A C 1
ATOM 1957 O O . ALA A 1 246 ? 34.050 -12.628 41.689 1.00 42.16 246 ALA A O 1
ATOM 1958 N N . PRO A 1 247 ? 32.864 -11.151 42.910 1.00 56.41 247 PRO A N 1
ATOM 1959 C CA . PRO A 1 247 ? 32.833 -11.922 44.138 1.00 56.41 247 PRO A CA 1
ATOM 1960 C C . PRO A 1 247 ? 31.470 -12.607 44.319 1.00 56.41 247 PRO A C 1
ATOM 1962 O O . PRO A 1 247 ? 30.444 -12.120 43.843 1.00 56.41 247 PRO A O 1
ATOM 1965 N N . GLU A 1 248 ? 31.555 -13.758 44.979 1.00 45.12 248 GLU A N 1
ATOM 1966 C CA . GLU A 1 248 ? 30.518 -14.728 45.354 1.00 45.12 248 GLU A CA 1
ATOM 1967 C C . GLU A 1 248 ? 29.357 -14.154 46.179 1.00 45.12 248 GLU A C 1
ATOM 1969 O O . GLU A 1 248 ? 29.583 -13.204 46.967 1.00 45.12 248 GLU A O 1
#

Mean predicted aligned error: 15.56 Å

Radius of gyration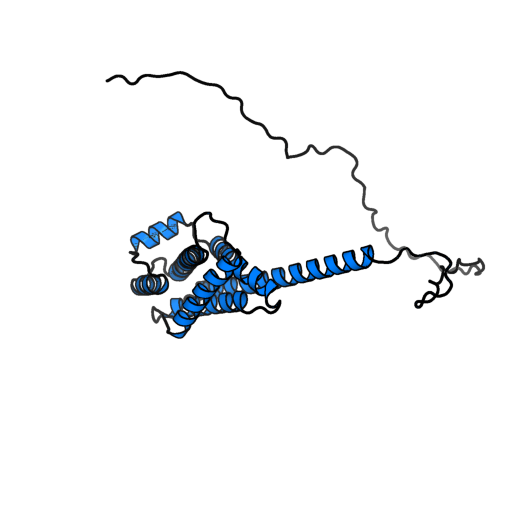: 30.91 Å; Cα contacts (8 Å, |Δi|>4): 150; chains: 1; bounding box: 64×71×97 Å

Nearest PDB structures (foldseek):
  5ycj-assembly1_A  TM=2.819E-01  e=5.787E-01  Physeter macrocephalus
  4hrr-assembly2_H  TM=2.556E-01  e=4.148E+00  Anadara inaequivalvis

pLDDT: mean 76.41, std 22.93, range [31.58, 98.25]

Sequence (248 aa):
MTDGVAKQLSQVYDNCTKCEERNYLIGVQGKSNRDYLRFTLLKFYVYLSSSNGNISMQEIAYLNDALGYTMSADQIDRFNVSSKITKYSLKDSMITMMMPFLKMDLETSPIGGMSLAFIEFINQAGLDFMNIDSGRPDPFIMRDLGALVLALRNFRMEYITNWENMIREQKRREELANRPPYVPGSGNSPWGVPQQPIQPNGNFPQNNFPNGGIPNAPQPNQPQGNVKNPFQQNQPNQQNPAEQKAPE

Solvent-accessible surface area (backbone atoms only — not comparable to full-atom values): 15644 Å² total; per-residue (Å²): 124,55,72,70,50,53,53,44,52,50,51,53,47,55,49,30,52,57,23,48,79,69,70,37,68,54,98,47,91,96,53,54,48,51,56,53,44,48,54,44,49,51,53,48,53,60,57,60,39,47,81,74,78,55,76,49,72,67,55,45,51,43,50,20,66,74,62,74,50,90,67,52,70,70,55,50,52,53,45,45,66,75,64,61,76,40,76,65,58,49,48,53,45,51,52,56,64,38,46,34,33,44,56,52,17,62,76,76,34,84,86,31,63,54,40,51,50,48,48,52,40,53,51,50,47,50,54,56,59,51,50,69,80,78,53,84,61,53,67,67,52,54,50,49,50,53,51,47,48,49,50,52,51,51,51,50,52,53,52,49,52,51,50,53,50,51,54,52,52,49,51,53,49,52,54,61,70,67,49,75,78,84,65,92,79,64,92,78,58,97,77,61,79,80,78,70,81,79,72,83,75,88,83,78,84,91,77,91,81,82,93,79,88,78,84,86,78,84,80,86,82,83,86,82,82,89,78,84,77,91,85,70,88,80,82,81,79,92,75,86,82,81,91,78,83,81,80,134

Foldseek 3Di:
DDPVLLVLLVVLLVLQVVLVVVVNALPDPPDGLLNLVLLLVLLLLLVQCPPVPFRDPQSVVVNCVSSVHDDDRVRSVVSCVVQVRDLVSSLVSLLSSLRSQLVVCVVPPLVGDNSVSSLVSLLVVSVVSQPRVVDDRDPVSVVSSVVSSVSSVVSSVVVSVVVVVVVVVVVVVVVVVPDDPPDPPPPDDVPDDDDDPDDPPDDDDDDDDDDDDDDDDDDDDDDDDDDDDPDDDDDDDDDDDDDDDDDD

Secondary structure (DSSP, 8-state):
--HHHHHHHHHHHHHHHHHHHTT---S-TT--HHHHHHHHHHHHHHHHGGGGSS--HHHHHHHHHHHT----HHHHHHHHHHHT--HHHHHHHHHHHHHHHHHHHHHH-TT-HHHHHHHHHHHHHHHHHHTTTSSPPPHHHHHHHHHHHHHHHHHHHHHHHHHHHHHHHHHHHHHHHTSPP--TT-S--TT-PPPPP----S------------PPPPPPPP--S----S--------------PPP-